Protein 4N17 (pdb70)

Radius of gyration: 18.6 Å; Cα contacts (8 Å, |Δi|>4): 614; chains: 1; bounding box: 53×41×38 Å

Foldseek 3Di:
DEAEEEELFDCPALVNVLQQQLQVLLCVLVVNPGGYDYDYNCPVHFLLVVVVCLQVVVGFKYWFWLQSCVVPQLLSVQQFAWPLAVAVVLVVVLCPDPLVVVSQVSCVVRQKRFLGWAWFGFKFKFFQDEAQALVSQAPFEEEDAPHPLRCLLSVLRHHHYDYDGLSCVQVCQQVVVGGMYMGALLSCQRNVVCLRGQETEPLSTGGTIITMITGNVVVVVDDPSSVVSSSVSSVVSHVVSVVSVVVSSVVSVVVSVVVRHDYHDPVSHPNVNSVVSRNVVLVVSCPDPSSVVSSVSSNVD

CATH classification: 3.40.190.170

B-factor: mean 20.68, std 11.22, range [6.05, 77.86]

Organism: Burkholderia ambifaria (strain ATCC BAA-244 / DSM 16087 / CCUG 44356 / LMG 19182 / AMMD) (NCBI:txid339670)

Nearest PDB structures (foldseek):
  4n17-assembly1_A  TM=1.003E+00  e=9.252E-67  Burkholderia ambifaria AMMD
  4ovr-assembly2_B  TM=9.892E-01  e=2.362E-44  Xanthobacter autotrophicus Py2
  4mhf-assembly1_A  TM=9.876E-01  e=2.660E-43  Polaromonas sp. JS666
  4mx6-assembly1_A  TM=9.285E-01  e=6.772E-32  Shewanella oneidensis MR-1
  9dsy-assembly1_A  TM=9.233E-01  e=1.184E-31  Pseudomonas aeruginosa PAO1

Structure (mmCIF, N/CA/C/O backbone):
data_4N17
#
_entry.id   4N17
#
_cell.length_a   96.152
_cell.length_b   101.369
_cell.length_c   55.720
_cell.angle_alpha   90.000
_cell.angle_beta   90.000
_cell.angle_gamma   90.000
#
_symmetry.space_group_name_H-M   'C 2 2 21'
#
loop_
_entity.id
_entity.type
_entity.pdbx_description
1 polymer 'TRAP dicarboxylate transporter, DctP subunit'
2 non-polymer 'beta-D-galactopyranuronic acid'
3 non-polymer 'CHLORIDE ION'
4 non-polymer 'CALCIUM ION'
5 water water
#
loop_
_atom_site.group_PDB
_atom_site.id
_atom_site.type_symbol
_atom_site.label_atom_id
_atom_site.label_alt_id
_atom_site.label_comp_id
_atom_site.label_asym_id
_atom_site.label_entity_id
_atom_site.label_seq_id
_atom_site.pdbx_PDB_ins_code
_atom_site.Cartn_x
_atom_site.Cartn_y
_atom_site.Cartn_z
_atom_site.occupancy
_atom_site.B_iso_or_equiv
_atom_site.auth_seq_id
_atom_site.auth_comp_id
_atom_site.auth_asym_id
_atom_site.auth_atom_id
_atom_site.pdbx_PDB_model_num
ATOM 1 N N . ARG A 1 27 ? 47.284 28.220 -2.426 1.00 38.64 27 ARG A N 1
ATOM 2 C CA . ARG A 1 27 ? 46.413 28.313 -3.579 1.00 33.25 27 ARG A CA 1
ATOM 3 C C . ARG A 1 27 ? 44.962 28.105 -3.158 1.00 25.10 27 ARG A C 1
ATOM 4 O O . ARG A 1 27 ? 44.701 27.871 -1.982 1.00 33.64 27 ARG A O 1
ATOM 24 N N . VAL A 1 28 ? 44.033 28.157 -4.117 1.00 19.92 28 VAL A N 1
ATOM 25 C CA . VAL A 1 28 ? 42.617 27.968 -3.800 1.00 23.57 28 VAL A CA 1
ATOM 26 C C . VAL A 1 28 ? 42.242 26.491 -3.713 1.00 19.43 28 VAL A C 1
ATOM 27 O O . VAL A 1 28 ? 42.128 25.808 -4.714 1.00 23.11 28 VAL A O 1
ATOM 40 N N . PHE A 1 29 ? 42.008 25.991 -2.503 1.00 12.38 29 PHE A N 1
ATOM 41 C CA . PHE A 1 29 ? 41.608 24.614 -2.352 1.00 14.32 29 PHE A CA 1
ATOM 42 C C . PHE A 1 29 ? 40.116 24.465 -2.658 1.00 15.52 29 PHE A C 1
ATOM 43 O O . PHE A 1 29 ? 39.320 25.287 -2.243 1.00 16.28 29 PHE A O 1
ATOM 60 N N . ARG A 1 30 ? 39.740 23.436 -3.408 1.00 12.18 30 ARG A N 1
ATOM 61 C CA . ARG A 1 30 ? 38.356 23.216 -3.759 1.00 9.97 30 ARG A CA 1
ATOM 62 C C . ARG A 1 30 ? 37.746 22.259 -2.770 1.00 9.14 30 ARG A C 1
ATOM 63 O O . ARG A 1 30 ? 38.292 21.195 -2.556 1.00 11.00 30 ARG A O 1
ATOM 84 N N . SER A 1 31 ? 36.597 22.618 -2.212 1.00 9.18 31 SER A N 1
ATOM 85 C CA . SER A 1 31 ? 35.945 21.812 -1.197 1.00 9.13 31 SER A CA 1
ATOM 86 C C . SER A 1 31 ? 34.488 21.573 -1.583 1.00 11.54 31 SER A C 1
ATOM 87 O O . SER A 1 31 ? 33.839 22.438 -2.166 1.00 14.16 31 SER A O 1
ATOM 95 N N . ALA A 1 32 ? 33.980 20.384 -1.292 1.00 8.64 32 ALA A N 1
ATOM 96 C CA . ALA A 1 32 ? 32.638 20.004 -1.687 1.00 7.49 32 ALA A CA 1
ATOM 97 C C . ALA A 1 32 ? 31.690 20.005 -0.498 1.00 8.70 32 ALA A C 1
ATOM 98 O O . ALA A 1 32 ? 32.103 19.704 0.614 1.00 8.42 32 ALA A O 1
ATOM 105 N N . ASP A 1 33 ? 30.418 20.295 -0.742 1.00 8.75 33 ASP A N 1
ATOM 106 C CA . ASP A 1 33 ? 29.361 20.142 0.236 1.00 6.50 33 ASP A CA 1
ATOM 107 C C . ASP A 1 33 ? 28.029 19.930 -0.475 1.00 9.31 33 ASP A C 1
ATOM 108 O O . ASP A 1 33 ? 27.726 20.602 -1.469 1.00 8.26 33 ASP A O 1
ATOM 117 N N . VAL A 1 34 ? 27.207 19.022 0.052 1.00 7.98 34 VAL A N 1
ATOM 118 C CA . VAL A 1 34 ? 25.855 18.847 -0.497 1.00 7.44 34 VAL A CA 1
ATOM 119 C C . VAL A 1 34 ? 24.902 19.990 -0.147 1.00 9.10 34 VAL A C 1
ATOM 120 O O . VAL A 1 34 ? 23.935 20.217 -0.849 1.00 10.05 34 VAL A O 1
ATOM 133 N N . HIS A 1 35 ? 25.182 20.715 0.936 1.00 9.03 35 HIS A N 1
ATOM 134 C CA . HIS A 1 35 ? 24.294 21.795 1.359 1.00 8.48 35 HIS A CA 1
ATOM 135 C C . HIS A 1 35 ? 24.501 23.080 0.565 1.00 7.06 35 HIS A C 1
ATOM 136 O O . HIS A 1 35 ? 25.481 23.261 -0.178 1.00 9.29 35 HIS A O 1
ATOM 151 N N . GLY A 1 36 ? 23.570 23.993 0.757 1.00 9.15 36 GLY A N 1
ATOM 152 C CA . GLY A 1 36 ? 23.649 25.277 0.096 1.00 7.76 36 GLY A CA 1
ATOM 153 C C . GLY A 1 36 ? 24.607 26.252 0.753 1.00 10.05 36 GLY A C 1
ATOM 154 O O . GLY A 1 36 ? 25.090 26.052 1.872 1.00 9.96 36 GLY A O 1
ATOM 158 N N . ASP A 1 37 ? 24.887 27.328 0.026 1.00 10.96 37 ASP A N 1
ATOM 159 C CA . ASP A 1 37 ? 25.930 28.271 0.400 1.00 9.81 37 ASP A CA 1
ATOM 160 C C . ASP A 1 37 ? 25.746 28.887 1.781 1.00 11.20 37 ASP A C 1
ATOM 161 O O . ASP A 1 37 ? 26.718 29.203 2.455 1.00 14.43 37 ASP A O 1
ATOM 170 N N A SER A 1 38 ? 24.498 29.066 2.202 0.25 12.04 38 SER A N 1
ATOM 171 N N B SER A 1 38 ? 24.484 29.054 2.175 0.75 12.00 38 SER A N 1
ATOM 172 C CA A SER A 1 38 ? 24.221 29.735 3.469 0.25 12.75 38 SER A CA 1
ATOM 173 C CA B SER A 1 38 ? 24.145 29.719 3.421 0.75 12.40 38 SER A CA 1
ATOM 174 C C A SER A 1 38 ? 24.022 28.755 4.620 0.25 11.48 38 SER A C 1
ATOM 175 C C B SER A 1 38 ? 24.093 28.764 4.616 0.75 10.36 38 SER A C 1
ATOM 176 O O A SER A 1 38 ? 23.681 29.162 5.734 0.25 13.11 38 SER A O 1
ATOM 177 O O B SER A 1 38 ? 23.926 29.204 5.762 0.75 13.81 38 SER A O 1
ATOM 192 N N . PHE A 1 39 ? 24.211 27.471 4.348 1.00 9.09 39 PHE A N 1
ATOM 193 C CA . PHE A 1 39 ? 24.076 26.443 5.382 1.00 7.55 39 PHE A CA 1
ATOM 194 C C . PHE A 1 39 ? 25.279 26.502 6.324 1.00 11.24 39 PHE A C 1
ATOM 195 O O . PHE A 1 39 ? 26.397 26.845 5.920 1.00 9.75 39 PHE A O 1
ATOM 213 N N . PRO A 1 40 ? 25.093 26.101 7.591 1.00 10.01 40 PRO A N 1
ATOM 214 C CA . PRO A 1 40 ? 26.228 26.305 8.485 1.00 9.98 40 PRO A CA 1
ATOM 215 C C . PRO A 1 40 ? 27.522 25.568 8.101 1.00 9.24 40 PRO A C 1
ATOM 216 O O . PRO A 1 40 ? 28.597 26.103 8.357 1.00 8.82 40 PRO A O 1
ATOM 227 N N . THR A 1 41 ? 27.451 24.379 7.491 1.00 7.05 41 THR A N 1
ATOM 228 C CA . THR A 1 41 ? 28.685 23.693 7.117 1.00 6.64 41 THR A CA 1
ATOM 229 C C . THR A 1 41 ? 29.469 24.459 6.037 1.00 7.30 41 THR A C 1
ATOM 230 O O . THR A 1 41 ? 30.686 24.662 6.145 1.00 7.88 41 THR A O 1
ATOM 241 N N . ASN A 1 42 ? 28.755 24.933 5.020 1.00 8.77 42 ASN A N 1
ATOM 242 C CA . ASN A 1 42 ? 29.396 25.712 3.959 1.00 8.19 42 ASN A CA 1
ATOM 243 C C . ASN A 1 42 ? 30.018 26.985 4.547 1.00 11.30 42 ASN A C 1
ATOM 244 O O . ASN A 1 42 ? 31.160 27.346 4.236 1.00 11.23 42 ASN A O 1
ATOM 255 N N . MET A 1 43 ? 29.254 27.654 5.403 1.00 12.14 43 MET A N 1
ATOM 256 C CA . MET A 1 43 ? 29.684 28.899 6.012 1.00 11.11 43 MET A CA 1
ATOM 257 C C . MET A 1 43 ? 30.937 28.694 6.852 1.00 11.16 43 MET A C 1
ATOM 258 O O . MET A 1 43 ? 31.830 29.539 6.847 1.00 12.98 43 MET A O 1
ATOM 272 N N . ALA A 1 44 ? 31.002 27.583 7.585 1.00 11.06 44 ALA A N 1
ATOM 273 C CA . ALA A 1 44 ? 32.145 27.318 8.449 1.00 13.53 44 ALA A CA 1
ATOM 274 C C . ALA A 1 44 ? 33.411 27.044 7.636 1.00 10.55 44 ALA A C 1
ATOM 275 O O . ALA A 1 44 ? 34.499 27.474 8.008 1.00 11.13 44 ALA A O 1
ATOM 282 N N . VAL A 1 45 ? 33.280 26.351 6.509 1.00 10.23 45 VAL A N 1
ATOM 283 C CA . VAL A 1 45 ? 34.484 26.051 5.728 1.00 9.66 45 VAL A CA 1
ATOM 284 C C . VAL A 1 45 ? 34.917 27.306 4.965 1.00 10.64 45 VAL A C 1
ATOM 285 O O . VAL A 1 45 ? 36.092 27.540 4.760 1.00 11.16 45 VAL A O 1
ATOM 298 N N . LYS A 1 46 ? 33.959 28.141 4.552 1.00 10.79 46 LYS A N 1
ATOM 299 C CA . LYS A 1 46 ? 34.328 29.434 3.979 1.00 13.32 46 LYS A CA 1
ATOM 300 C C . LYS A 1 46 ? 35.065 30.291 5.008 1.00 12.30 46 LYS A C 1
ATOM 301 O O . LYS A 1 46 ? 36.063 30.914 4.668 1.00 15.07 46 LYS A O 1
ATOM 320 N N . PHE A 1 47 ? 34.605 30.276 6.262 1.00 14.29 47 PHE A N 1
ATOM 321 C CA . PHE A 1 47 ? 35.279 30.977 7.360 1.00 14.44 47 PHE A CA 1
ATOM 322 C C . PHE A 1 47 ? 36.673 30.415 7.549 1.00 12.47 47 PHE A C 1
ATOM 323 O O . PHE A 1 47 ? 37.648 31.164 7.648 1.00 13.98 47 PHE A O 1
ATOM 340 N N . MET A 1 48 ? 36.781 29.093 7.550 1.00 12.77 48 MET A N 1
ATOM 341 C CA . MET A 1 48 ? 38.101 28.464 7.632 1.00 10.85 48 MET A CA 1
ATOM 342 C C . MET A 1 48 ? 39.012 28.995 6.531 1.00 11.97 48 MET A C 1
ATOM 343 O O . MET A 1 48 ? 40.174 29.304 6.769 1.00 14.59 48 MET A O 1
ATOM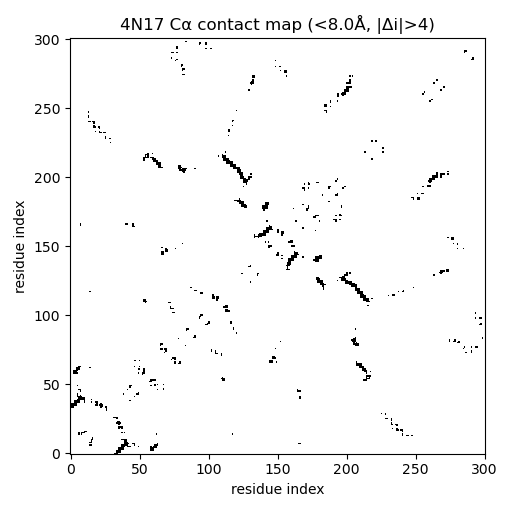 357 N N . GLY A 1 49 ? 38.484 29.098 5.317 1.00 11.20 49 GLY A N 1
ATOM 358 C CA . GLY A 1 49 ? 39.264 29.575 4.187 1.00 13.31 49 GLY A CA 1
ATOM 359 C C . GLY A 1 49 ? 39.779 30.986 4.375 1.00 17.66 49 GLY A C 1
ATOM 360 O O . GLY A 1 49 ? 40.933 31.274 4.039 1.00 18.18 49 GLY A O 1
ATOM 364 N N . ASP A 1 50 ? 38.916 31.858 4.902 1.00 18.03 50 ASP A N 1
ATOM 365 C CA . ASP A 1 50 ? 39.299 33.245 5.186 1.00 20.48 50 ASP A CA 1
ATOM 366 C C . ASP A 1 50 ? 40.426 33.279 6.203 1.00 25.06 50 ASP A C 1
ATOM 367 O O . ASP A 1 50 ? 41.422 33.970 6.000 1.00 29.02 50 ASP A O 1
ATOM 376 N N . GLU A 1 51 ? 40.275 32.512 7.278 1.00 17.86 51 GLU A N 1
ATOM 377 C CA . GLU A 1 51 ? 41.287 32.426 8.319 1.00 21.71 51 GLU A CA 1
ATOM 378 C C . GLU A 1 51 ? 42.600 31.883 7.777 1.00 21.80 51 GLU A C 1
ATOM 379 O O . GLU A 1 51 ? 43.691 32.368 8.120 1.00 22.75 51 GLU A O 1
ATOM 391 N N . LEU A 1 52 ? 42.492 30.872 6.931 1.00 16.64 52 LEU A N 1
ATOM 392 C CA . LEU A 1 52 ? 43.663 30.223 6.348 1.00 17.34 52 LEU A CA 1
ATOM 393 C C . LEU A 1 52 ? 44.485 31.138 5.448 1.00 26.06 52 LEU A C 1
ATOM 394 O O . LEU A 1 52 ? 45.718 31.052 5.426 1.00 26.40 52 LEU A O 1
ATOM 410 N N . SER A 1 53 ? 43.829 32.007 4.696 1.00 21.37 53 SER A N 1
ATOM 411 C CA . SER A 1 53 ? 44.576 32.854 3.775 1.00 25.95 53 SER A CA 1
ATOM 412 C C . SER A 1 53 ? 45.554 33.755 4.527 1.00 35.38 53 SER A C 1
ATOM 413 O O . SER A 1 53 ? 46.677 33.968 4.073 1.00 42.46 53 SER A O 1
ATOM 421 N N . LYS A 1 54 ? 45.132 34.248 5.688 1.00 35.10 54 LYS A N 1
ATOM 422 C CA . LYS A 1 54 ? 45.988 35.055 6.573 1.00 36.13 54 LYS A CA 1
ATOM 423 C C . LYS A 1 54 ? 47.170 34.292 7.152 1.00 41.13 54 LYS A C 1
ATOM 424 O O . LYS A 1 54 ? 48.295 34.788 7.154 1.00 37.52 54 LYS A O 1
ATOM 443 N N . LEU A 1 55 ? 46.902 33.089 7.654 1.00 40.82 55 LEU A N 1
ATOM 444 C CA . LEU A 1 55 ? 47.935 32.275 8.292 1.00 39.39 55 LEU A CA 1
ATOM 445 C C . LEU A 1 55 ? 49.030 31.866 7.317 1.00 42.64 55 LEU A C 1
ATOM 446 O O . LEU A 1 55 ? 50.113 31.464 7.739 1.00 39.41 55 LEU A O 1
ATOM 462 N N . THR A 1 56 ? 48.751 31.967 6.019 1.00 37.80 56 THR A N 1
ATOM 463 C CA . THR A 1 56 ? 49.686 31.497 5.003 1.00 35.22 56 THR A CA 1
ATOM 464 C C . THR A 1 56 ? 50.205 32.624 4.115 1.00 33.22 56 THR A C 1
ATOM 465 O O . THR A 1 56 ? 50.854 32.364 3.095 1.00 31.36 56 THR A O 1
ATOM 476 N N . GLY A 1 57 ? 49.912 33.866 4.503 1.00 36.41 57 GLY A N 1
ATOM 477 C CA . GLY A 1 57 ? 50.394 35.026 3.781 1.00 38.16 57 GLY A CA 1
ATOM 478 C C . GLY A 1 57 ? 49.813 35.094 2.386 1.00 35.62 57 GLY A C 1
ATOM 479 O O . GLY A 1 57 ? 50.490 35.500 1.433 1.00 40.57 57 GLY A O 1
ATOM 483 N N . GLY A 1 58 ? 48.552 34.687 2.274 1.00 32.85 58 GLY A N 1
ATOM 484 C CA . GLY A 1 58 ? 47.836 34.707 1.016 1.00 33.09 58 GLY A CA 1
ATOM 485 C C . GLY A 1 58 ? 48.139 33.544 0.098 1.00 31.82 58 GLY A C 1
ATOM 486 O O . GLY A 1 58 ? 47.621 33.498 -1.016 1.00 33.82 58 GLY A O 1
ATOM 490 N N . LYS A 1 59 ? 48.974 32.605 0.534 1.00 30.17 59 LYS A N 1
ATOM 491 C CA . LYS A 1 59 ? 49.239 31.435 -0.290 1.00 29.77 59 LYS A CA 1
ATOM 492 C C . LYS A 1 59 ? 47.909 30.695 -0.540 1.00 34.81 59 LYS A C 1
ATOM 493 O O . LYS A 1 59 ? 47.633 30.281 -1.664 1.00 38.34 59 LYS A O 1
ATOM 512 N N . ASP A 1 60 ? 47.069 30.586 0.494 1.00 26.93 60 ASP A N 1
ATOM 513 C CA . ASP A 1 60 ? 45.964 29.627 0.488 1.00 24.38 60 ASP A CA 1
ATOM 514 C C . ASP A 1 60 ? 44.569 30.221 0.770 1.00 26.45 60 ASP A C 1
ATOM 515 O O . ASP A 1 60 ? 44.411 31.188 1.514 1.00 28.96 60 ASP A O 1
ATOM 524 N N . SER A 1 61 ? 43.552 29.617 0.162 1.00 19.91 61 SER A N 1
ATOM 525 C CA . SER A 1 61 ? 42.171 29.957 0.459 1.00 21.29 61 SER A CA 1
ATOM 526 C C . SER A 1 61 ? 41.320 28.749 0.114 1.00 15.95 61 SER A C 1
ATOM 527 O O . SER A 1 61 ? 41.843 27.737 -0.354 1.00 20.50 61 SER A O 1
ATOM 535 N N . ILE A 1 62 ? 40.022 28.829 0.365 1.00 18.09 62 ILE A N 1
ATOM 536 C CA . ILE A 1 62 ? 39.157 27.695 0.087 1.00 14.32 62 ILE A CA 1
ATOM 537 C C . ILE A 1 62 ? 37.918 28.187 -0.627 1.00 17.92 62 ILE A C 1
ATOM 538 O O . ILE A 1 62 ? 37.376 29.225 -0.267 1.00 18.98 62 ILE A O 1
ATOM 554 N N . LYS A 1 63 ? 37.484 27.448 -1.639 1.00 13.71 63 LYS A N 1
ATOM 555 C CA . LYS A 1 63 ? 36.191 27.710 -2.261 1.00 13.40 63 LYS A CA 1
ATOM 556 C C . LYS A 1 63 ? 35.302 26.504 -2.063 1.00 12.66 63 LYS A C 1
ATOM 557 O O . LYS A 1 63 ? 35.673 25.399 -2.435 1.00 12.50 63 LYS A O 1
ATOM 576 N N . VAL A 1 64 ? 34.102 26.719 -1.521 1.00 12.29 64 VAL A N 1
ATOM 577 C CA . VAL A 1 64 ? 33.166 25.638 -1.274 1.00 11.64 64 VAL A CA 1
ATOM 578 C C . VAL A 1 64 ? 32.141 25.577 -2.391 1.00 11.43 64 VAL A C 1
ATOM 579 O O . VAL A 1 64 ? 31.424 26.558 -2.637 1.00 13.75 64 VAL A O 1
ATOM 592 N N . PHE A 1 65 ? 32.084 24.437 -3.077 1.00 11.14 65 PHE A N 1
ATOM 593 C CA . PHE A 1 65 ? 31.105 24.179 -4.123 1.00 10.93 65 PHE A CA 1
ATOM 594 C C . PHE A 1 65 ? 29.976 23.413 -3.471 1.00 10.74 65 PHE A C 1
ATOM 595 O O . PHE A 1 65 ? 30.145 22.248 -3.115 1.00 10.06 65 PHE A O 1
ATOM 612 N N . GLY A 1 66 ? 28.875 24.099 -3.222 1.00 10.26 66 GLY A N 1
ATOM 613 C CA . GLY A 1 66 ? 27.725 23.500 -2.561 1.00 11.62 66 GLY A CA 1
ATOM 614 C C . GLY A 1 66 ? 26.754 22.813 -3.509 1.00 10.02 66 GLY A C 1
ATOM 615 O O . GLY A 1 66 ? 27.033 22.637 -4.707 1.00 11.12 66 GLY A O 1
ATOM 619 N N . ASN A 1 67 ? 25.594 22.443 -2.970 1.00 9.79 67 ASN A N 1
ATOM 620 C CA . ASN A 1 67 ? 24.475 21.918 -3.744 1.00 9.53 67 ASN A CA 1
ATOM 621 C C . ASN A 1 67 ? 24.822 20.661 -4.531 1.00 9.29 67 ASN A C 1
ATOM 622 O O . ASN A 1 67 ? 24.256 20.394 -5.589 1.00 11.10 67 ASN A O 1
ATOM 633 N N . SER A 1 68 ? 25.760 19.874 -4.016 1.00 9.78 68 SER A N 1
ATOM 634 C CA . SER A 1 68 ? 26.183 18.639 -4.665 1.00 10.74 68 SER A CA 1
ATOM 635 C C . SER A 1 68 ? 26.732 18.888 -6.073 1.00 9.03 68 SER A C 1
ATOM 636 O O . SER A 1 68 ? 26.702 17.990 -6.930 1.00 10.12 68 SER A O 1
ATOM 644 N N . ALA A 1 69 ? 27.270 20.093 -6.306 1.00 9.39 69 ALA A N 1
ATOM 645 C CA . ALA A 1 69 ? 27.769 20.475 -7.631 1.00 10.33 69 ALA A CA 1
ATOM 646 C C . ALA A 1 69 ? 28.861 19.526 -8.131 1.00 11.71 69 ALA A C 1
ATOM 647 O O . ALA A 1 69 ? 28.924 19.217 -9.315 1.00 13.77 69 ALA A O 1
ATOM 654 N N . LEU A 1 70 ? 29.736 19.108 -7.220 1.00 10.79 70 LEU A N 1
ATOM 655 C CA . LEU A 1 70 ? 30.862 18.238 -7.563 1.00 10.48 70 LEU A CA 1
ATOM 656 C C . LEU A 1 70 ? 30.494 16.757 -7.538 1.00 14.16 70 LEU A C 1
ATOM 657 O O . LEU A 1 70 ? 31.302 15.923 -7.952 1.00 18.54 70 LEU A O 1
ATOM 673 N N . GLY A 1 71 ? 29.272 16.429 -7.125 1.00 12.11 71 GLY A N 1
ATOM 674 C CA . GLY A 1 71 ? 28.839 15.046 -7.052 1.00 9.67 71 GLY A CA 1
ATOM 675 C C . GLY A 1 71 ? 28.117 14.746 -5.749 1.00 13.96 71 GLY A C 1
ATOM 676 O O . GLY A 1 71 ? 27.974 15.612 -4.878 1.00 12.41 71 GLY A O 1
ATOM 680 N N . SER A 1 72 ? 27.640 13.507 -5.619 1.00 12.11 72 SER A N 1
ATOM 681 C CA . SER A 1 72 ? 27.062 13.028 -4.371 1.00 10.65 72 SER A CA 1
ATOM 682 C C . SER A 1 72 ? 28.169 13.004 -3.300 1.00 10.53 72 SER A C 1
ATOM 683 O O . SER A 1 72 ? 29.349 13.120 -3.623 1.00 11.90 72 SER A O 1
ATOM 691 N N . GLU A 1 73 ? 27.822 12.863 -2.015 1.00 11.75 73 GLU A N 1
ATOM 692 C CA . GLU A 1 73 ? 28.855 12.759 -0.969 1.00 11.80 73 GLU A CA 1
ATOM 693 C C . GLU A 1 73 ? 29.806 11.641 -1.271 1.00 9.69 73 GLU A C 1
ATOM 694 O O . GLU A 1 73 ? 31.014 11.789 -1.161 1.00 12.06 73 GLU A O 1
ATOM 706 N N . LYS A 1 74 ? 29.261 10.475 -1.610 1.00 12.87 74 LYS A N 1
ATOM 707 C CA . LYS A 1 74 ? 30.064 9.319 -1.958 1.00 16.71 74 LYS A CA 1
ATOM 708 C C . LYS A 1 74 ? 31.088 9.653 -3.048 1.00 14.55 74 LYS A C 1
ATOM 709 O O . LYS A 1 74 ? 32.276 9.312 -2.973 1.00 14.74 74 LYS A O 1
ATOM 728 N N . ASP A 1 75 ? 30.609 10.319 -4.089 1.00 11.23 75 ASP A N 1
ATOM 729 C CA . ASP A 1 75 ? 31.468 10.637 -5.213 1.00 13.74 75 ASP A CA 1
ATOM 730 C C . ASP A 1 75 ? 32.589 11.575 -4.756 1.00 12.07 75 ASP A C 1
ATOM 731 O O . ASP A 1 75 ? 33.744 11.431 -5.172 1.00 12.39 75 ASP A O 1
ATOM 740 N N . THR A 1 76 ? 32.256 12.551 -3.921 1.00 10.39 76 THR A N 1
ATOM 741 C CA . THR A 1 76 ? 33.267 13.532 -3.523 1.00 7.88 76 THR A CA 1
ATOM 742 C C . THR A 1 76 ? 34.327 12.933 -2.600 1.00 10.69 76 THR A C 1
ATOM 743 O O . THR A 1 76 ? 35.495 13.382 -2.587 1.00 11.91 76 THR A O 1
ATOM 754 N N . VAL A 1 77 ? 33.931 11.943 -1.803 1.00 9.99 77 VAL A N 1
ATOM 755 C CA . VAL A 1 77 ? 34.893 11.230 -0.992 1.00 10.20 77 VAL A CA 1
ATOM 756 C C . VAL A 1 77 ? 35.856 10.483 -1.919 1.00 13.92 77 VAL A C 1
ATOM 757 O O . VAL A 1 77 ? 37.065 10.511 -1.721 1.00 11.62 77 VAL A O 1
ATOM 770 N N . ASP A 1 78 ? 35.331 9.830 -2.952 1.00 12.02 78 ASP A N 1
ATOM 771 C CA . ASP A 1 78 ? 36.223 9.208 -3.933 1.00 12.22 78 ASP A CA 1
ATOM 772 C C . ASP A 1 78 ? 37.181 10.223 -4.528 1.00 13.58 78 ASP A C 1
ATOM 773 O O . ASP A 1 78 ? 38.376 9.951 -4.688 1.00 14.80 78 ASP A O 1
ATOM 782 N N . GLN A 1 79 ? 36.645 11.377 -4.901 1.00 11.08 79 GLN A N 1
ATOM 783 C CA . GLN A 1 79 ? 37.476 12.412 -5.515 1.00 12.20 79 GLN A CA 1
ATOM 784 C C . GLN A 1 79 ? 38.552 12.930 -4.558 1.00 10.40 79 GLN A C 1
ATOM 785 O O . GLN A 1 79 ? 39.676 13.196 -4.963 1.00 11.94 79 GLN A O 1
ATOM 799 N N . VAL A 1 80 ? 38.207 13.106 -3.292 1.00 10.44 80 VAL A N 1
ATOM 800 C CA . VAL A 1 80 ? 39.211 13.560 -2.330 1.00 11.40 80 VAL A CA 1
ATOM 801 C C . VAL A 1 80 ? 40.321 12.530 -2.206 1.00 12.59 80 VAL A C 1
ATOM 802 O O . VAL A 1 80 ? 41.502 12.861 -2.199 1.00 11.57 80 VAL A O 1
ATOM 815 N N . ARG A 1 81 ? 39.937 11.270 -2.137 1.00 11.82 81 ARG A N 1
ATOM 816 C CA . ARG A 1 81 ? 40.911 10.205 -1.956 1.00 11.06 81 ARG A CA 1
ATOM 817 C C . ARG A 1 81 ? 41.898 10.088 -3.110 1.00 13.69 81 ARG A C 1
ATOM 818 O O . ARG A 1 81 ? 43.055 9.685 -2.904 1.00 17.95 81 ARG A O 1
ATOM 839 N N . ILE A 1 82 ? 41.479 10.428 -4.323 1.00 14.38 82 ILE A N 1
ATOM 840 C CA . ILE A 1 82 ? 42.424 10.383 -5.419 1.00 16.66 82 ILE A CA 1
ATOM 841 C C . ILE A 1 82 ? 43.094 11.732 -5.727 1.00 18.45 82 ILE A C 1
ATOM 842 O O . ILE A 1 82 ? 43.914 11.826 -6.625 1.00 20.87 82 ILE A O 1
ATOM 858 N N . GLY A 1 83 ? 42.754 12.771 -4.977 1.00 13.46 83 GLY A N 1
ATOM 859 C CA . GLY A 1 83 ? 43.340 14.088 -5.159 1.00 16.44 83 GLY A CA 1
ATOM 860 C C . GLY A 1 83 ? 42.717 14.925 -6.255 1.00 12.48 83 GLY A C 1
ATOM 861 O O . GLY A 1 83 ? 43.283 15.943 -6.652 1.00 15.43 83 GLY A O 1
ATOM 865 N N . ALA A 1 84 ? 41.536 14.521 -6.723 1.00 12.96 84 ALA A N 1
ATOM 866 C CA . ALA A 1 84 ? 40.817 15.243 -7.766 1.00 15.47 84 ALA A CA 1
ATOM 867 C C . ALA A 1 84 ? 40.153 16.513 -7.235 1.00 12.69 84 ALA A C 1
ATOM 868 O O . ALA A 1 84 ? 39.967 17.480 -7.983 1.00 15.64 84 ALA A O 1
ATOM 875 N N . ILE A 1 85 ? 39.747 16.505 -5.966 1.00 11.95 85 ILE A N 1
ATOM 876 C CA . ILE A 1 85 ? 39.388 17.729 -5.282 1.00 12.49 85 ILE A CA 1
ATOM 877 C C . ILE A 1 85 ? 40.164 17.731 -3.979 1.00 12.66 85 ILE A C 1
ATOM 878 O O . ILE A 1 85 ? 40.645 16.688 -3.529 1.00 16.87 85 ILE A O 1
ATOM 894 N N . ASP A 1 86 ? 40.293 18.897 -3.371 1.00 11.48 86 ASP A N 1
ATOM 895 C CA . ASP A 1 86 ? 41.192 19.022 -2.242 1.00 9.99 86 ASP A CA 1
ATOM 896 C C . ASP A 1 86 ? 40.540 18.647 -0.919 1.00 10.13 86 ASP A C 1
ATOM 897 O O . ASP A 1 86 ? 41.179 18.101 -0.052 1.00 12.17 86 ASP A O 1
ATOM 906 N N . MET A 1 87 ? 39.273 18.986 -0.761 1.00 9.03 87 MET A N 1
ATOM 907 C CA . MET A 1 87 ? 38.608 18.818 0.526 1.00 7.58 87 MET A CA 1
ATOM 908 C C . MET A 1 87 ? 37.147 18.462 0.314 1.00 8.74 87 MET A C 1
ATOM 909 O O . MET A 1 87 ? 36.594 18.719 -0.742 1.00 8.84 87 MET A O 1
ATOM 923 N N . ALA A 1 88 ? 36.540 17.832 1.313 1.00 9.11 88 ALA A N 1
ATOM 924 C CA . ALA A 1 88 ? 35.086 17.660 1.330 1.00 8.42 88 ALA A CA 1
ATOM 925 C C . ALA A 1 88 ? 34.583 17.703 2.753 1.00 6.69 88 ALA A C 1
ATOM 926 O O . ALA A 1 88 ? 35.224 17.214 3.678 1.00 8.58 88 ALA A O 1
ATOM 933 N N . ARG A 1 89 ? 33.408 18.290 2.927 1.00 7.08 89 ARG A N 1
ATOM 934 C CA . ARG A 1 89 ? 32.719 18.315 4.204 1.00 6.22 89 ARG A CA 1
ATOM 935 C C . ARG A 1 89 ? 31.543 17.355 4.023 1.00 6.17 89 ARG A C 1
ATOM 936 O O . ARG A 1 89 ? 30.625 17.630 3.218 1.00 8.41 89 ARG A O 1
ATOM 957 N N . VAL A 1 90 ? 31.611 16.208 4.691 1.00 7.72 90 VAL A N 1
ATOM 958 C CA . VAL A 1 90 ? 30.642 15.142 4.467 1.00 7.73 90 VAL A CA 1
ATOM 959 C C . VAL A 1 90 ? 30.225 14.568 5.817 1.00 11.01 90 VAL A C 1
ATOM 960 O O . VAL A 1 90 ? 30.862 14.808 6.826 1.00 12.30 90 VAL A O 1
ATOM 973 N N . ASN A 1 91 ? 29.156 13.802 5.828 1.00 7.25 91 ASN A N 1
ATOM 974 C CA . ASN A 1 91 ? 28.674 13.169 7.034 1.00 9.73 91 ASN A CA 1
ATOM 975 C C . ASN A 1 91 ? 29.456 11.901 7.337 1.00 7.44 91 ASN A C 1
ATOM 976 O O . ASN A 1 91 ? 29.921 11.219 6.425 1.00 9.07 91 ASN A O 1
ATOM 987 N N . GLY A 1 92 ? 29.614 11.587 8.616 1.00 6.95 92 GLY A N 1
ATOM 988 C CA . GLY A 1 92 ? 30.314 10.378 9.009 1.00 8.97 92 GLY A CA 1
ATOM 989 C C . GLY A 1 92 ? 29.817 9.116 8.335 1.00 9.04 92 GLY A C 1
ATOM 990 O O . GLY A 1 92 ? 30.603 8.225 8.052 1.00 10.53 92 GLY A O 1
ATOM 994 N N . ALA A 1 93 ? 28.522 9.020 8.073 1.00 8.69 93 ALA A N 1
ATOM 995 C CA . ALA A 1 93 ? 27.949 7.825 7.433 1.00 9.95 93 ALA A CA 1
ATOM 996 C C . ALA A 1 93 ? 28.625 7.475 6.100 1.00 9.99 93 ALA A C 1
ATOM 997 O O . ALA A 1 93 ? 28.693 6.301 5.692 1.00 11.32 93 ALA A O 1
ATOM 1004 N N . SER A 1 94 ? 29.081 8.500 5.399 1.00 9.00 94 SER A N 1
ATOM 1005 C CA . SER A 1 94 ? 29.689 8.328 4.089 1.00 9.36 94 SER A CA 1
ATOM 1006 C C . SER A 1 94 ? 31.083 7.703 4.117 1.00 11.97 94 SER A C 1
ATOM 1007 O O . SER A 1 94 ? 31.656 7.387 3.050 1.00 13.25 94 SER A O 1
ATOM 1015 N N . PHE A 1 95 ? 31.631 7.473 5.308 1.00 8.91 95 PHE A N 1
ATOM 1016 C CA . PHE A 1 95 ? 32.905 6.780 5.448 1.00 10.12 95 PHE A CA 1
ATOM 1017 C C . PHE A 1 95 ? 32.738 5.382 6.037 1.00 14.30 95 PHE A C 1
ATOM 1018 O O . PHE A 1 95 ? 33.719 4.686 6.266 1.00 13.17 95 PHE A O 1
ATOM 1035 N N . ASN A 1 96 ? 31.506 4.987 6.313 1.00 13.30 96 ASN A N 1
ATOM 1036 C CA . ASN A 1 96 ? 31.299 3.777 7.107 1.00 17.90 96 ASN A CA 1
ATOM 1037 C C . ASN A 1 96 ? 31.821 2.512 6.470 1.00 18.34 96 ASN A C 1
ATOM 1038 O O . ASN A 1 96 ? 32.041 1.538 7.175 1.00 15.98 96 ASN A O 1
ATOM 1049 N N . GLU A 1 97 ? 32.000 2.508 5.157 1.00 15.37 97 GLU A N 1
ATOM 1050 C CA . GLU A 1 97 ? 32.495 1.331 4.459 1.00 14.79 97 GLU A CA 1
ATOM 1051 C C . GLU A 1 97 ? 33.945 1.504 4.024 1.00 15.11 97 GLU A C 1
ATOM 1052 O O . GLU A 1 97 ? 34.513 0.639 3.359 1.00 19.89 97 GLU A O 1
ATOM 1064 N N . ILE A 1 98 ? 34.547 2.602 4.464 1.00 13.24 98 ILE A N 1
ATOM 1065 C CA . ILE A 1 98 ? 35.921 2.919 4.114 1.00 12.19 98 ILE A CA 1
ATOM 1066 C C . ILE A 1 98 ? 36.786 2.971 5.379 1.00 14.13 98 ILE A C 1
ATOM 1067 O O . ILE A 1 98 ? 37.833 2.347 5.436 1.00 14.10 98 ILE A O 1
ATOM 1083 N N . VAL A 1 99 ? 36.347 3.738 6.372 1.00 14.92 99 VAL A N 1
ATOM 1084 C CA . VAL A 1 99 ? 37.081 3.907 7.630 1.00 12.25 99 VAL A CA 1
ATOM 1085 C C . VAL A 1 99 ? 36.262 3.245 8.716 1.00 13.05 99 VAL A C 1
ATOM 1086 O O . VAL A 1 99 ? 35.225 3.758 9.138 1.00 12.48 99 VAL A O 1
ATOM 1099 N N . PRO A 1 100 ? 36.723 2.084 9.187 1.00 17.74 100 PRO A N 1
ATOM 1100 C CA . PRO A 1 100 ? 35.892 1.390 10.171 1.00 14.91 100 PRO A CA 1
ATOM 1101 C C . PRO A 1 100 ? 35.573 2.230 11.406 1.00 12.81 100 PRO A C 1
ATOM 1102 O O . PRO A 1 100 ? 34.433 2.175 11.890 1.00 15.35 100 PRO A O 1
ATOM 1113 N N . GLU A 1 101 ? 36.539 2.993 11.910 1.00 14.70 101 GLU A N 1
ATOM 1114 C CA . GLU A 1 101 ? 36.288 3.768 13.098 1.00 13.38 101 GLU A CA 1
ATOM 1115 C C . GLU A 1 101 ? 35.146 4.776 12.887 1.00 13.18 101 GLU A C 1
ATOM 1116 O O . GLU A 1 101 ? 34.548 5.219 13.854 1.00 13.64 101 GLU A O 1
ATOM 1128 N N . SER A 1 102 ? 34.854 5.155 11.638 1.00 14.79 102 SER A N 1
ATOM 1129 C CA . SER A 1 102 ? 33.750 6.095 11.383 1.00 14.74 102 SER A CA 1
ATOM 1130 C C . SER A 1 102 ? 32.388 5.514 11.718 1.00 11.04 102 SER A C 1
ATOM 1131 O O . SER A 1 102 ? 31.408 6.254 11.901 1.00 14.00 102 SER A O 1
ATOM 1139 N N . LEU A 1 103 ? 32.304 4.187 11.824 1.00 13.91 103 LEU A N 1
ATOM 1140 C CA . LEU A 1 103 ? 31.053 3.566 12.230 1.00 12.24 103 LEU A CA 1
ATOM 1141 C C . LEU A 1 103 ? 30.617 3.986 13.635 1.00 11.10 103 LEU A C 1
ATOM 1142 O O . LEU A 1 103 ? 29.434 4.211 13.901 1.00 12.55 103 LEU A O 1
ATOM 1158 N N . ILE A 1 104 ? 31.597 4.096 14.526 1.00 15.42 104 ILE A N 1
ATOM 1159 C CA . ILE A 1 104 ? 31.307 4.270 15.935 1.00 16.54 104 ILE A CA 1
ATOM 1160 C C . ILE A 1 104 ? 30.396 5.461 16.257 1.00 11.34 104 ILE A C 1
ATOM 1161 O O . ILE A 1 104 ? 29.379 5.276 16.922 1.00 14.76 104 ILE A O 1
ATOM 1177 N N . PRO A 1 105 ? 30.744 6.676 15.785 1.00 12.58 105 PRO A N 1
ATOM 1178 C CA . PRO A 1 105 ? 29.877 7.787 16.189 1.00 12.08 105 PRO A CA 1
ATOM 1179 C C . PRO A 1 105 ? 28.536 7.811 15.457 1.00 14.47 105 PRO A C 1
ATOM 1180 O O . PRO A 1 105 ? 27.702 8.686 15.732 1.00 13.44 105 PRO A O 1
ATOM 1191 N N . SER A 1 106 ? 28.324 6.869 14.540 1.00 13.17 106 SER A N 1
ATOM 1192 C CA . SER A 1 106 ? 26.997 6.619 13.985 1.00 14.56 106 SER A CA 1
ATOM 1193 C C . SER A 1 106 ? 26.203 5.554 14.754 1.00 17.06 106 SER A C 1
ATOM 1194 O O . SER A 1 106 ? 25.021 5.355 14.480 1.00 15.75 106 SER A O 1
ATOM 1202 N N . PHE A 1 107 ? 26.833 4.902 15.732 1.00 15.40 107 PHE A N 1
ATOM 1203 C CA . PHE A 1 107 ? 26.141 3.889 16.534 1.00 16.08 107 PHE A CA 1
ATOM 1204 C C . PHE A 1 107 ? 24.892 4.487 17.156 1.00 15.46 107 PHE A C 1
ATOM 1205 O O . PHE A 1 107 ? 24.921 5.612 17.644 1.00 15.61 107 PHE A O 1
ATOM 1222 N N . PRO A 1 108 ? 23.778 3.760 17.133 1.00 14.30 108 PRO A N 1
ATOM 1223 C CA . PRO A 1 108 ? 22.516 4.291 17.658 1.00 15.92 108 PRO A CA 1
ATOM 1224 C C . PRO A 1 108 ? 22.478 4.474 19.180 1.00 16.70 108 PRO A C 1
ATOM 1225 O O . PRO A 1 108 ? 22.774 3.558 19.933 1.00 18.25 108 PRO A O 1
ATOM 1236 N N . PHE A 1 109 ? 22.114 5.676 19.614 1.00 14.11 109 PHE A N 1
ATOM 1237 C CA . PHE A 1 109 ? 21.985 6.009 21.028 1.00 19.38 109 PHE A CA 1
ATOM 1238 C C . PHE A 1 109 ? 23.309 5.888 21.791 1.00 18.06 109 PHE A C 1
ATOM 1239 O O . PHE A 1 109 ? 23.316 5.601 22.999 1.00 23.66 109 PHE A O 1
ATOM 1256 N N . LEU A 1 110 ? 24.415 6.115 21.094 1.00 16.48 110 LEU A N 1
ATOM 1257 C CA . LEU A 1 110 ? 25.734 6.138 21.716 1.00 13.12 110 LEU A CA 1
ATOM 1258 C C . LEU A 1 110 ? 25.919 7.378 22.604 1.00 14.78 110 LEU A C 1
ATOM 1259 O O . LEU A 1 110 ? 26.404 7.289 23.738 1.00 17.98 110 LEU A O 1
ATOM 1275 N N . PHE A 1 111 ? 25.536 8.537 22.079 1.00 14.79 111 PHE A N 1
ATOM 1276 C CA . PHE A 1 111 ? 25.695 9.782 22.827 1.00 12.75 111 PHE A CA 1
ATOM 1277 C C . PHE A 1 111 ? 24.445 10.108 23.644 1.00 16.39 111 PHE A C 1
ATOM 1278 O O . PHE A 1 111 ? 23.327 9.984 23.154 1.00 21.36 111 PHE A O 1
ATOM 1295 N N . ARG A 1 112 ? 24.636 10.604 24.862 1.00 14.40 112 ARG A N 1
ATOM 1296 C CA . ARG A 1 112 ? 23.558 10.850 25.793 1.00 14.28 112 ARG A CA 1
ATOM 1297 C C . ARG A 1 112 ? 22.807 12.097 25.361 1.00 18.14 112 ARG A C 1
ATOM 1298 O O . ARG A 1 112 ? 21.587 12.196 25.524 1.00 20.96 112 ARG A O 1
ATOM 1319 N N . ASP A 1 113 ? 23.561 13.056 24.832 1.00 13.77 113 ASP A N 1
ATOM 1320 C CA . ASP A 1 113 ? 23.060 14.371 24.471 1.00 13.18 113 ASP A CA 1
ATOM 1321 C C . ASP A 1 113 ? 24.180 15.099 23.755 1.00 12.61 113 ASP A C 1
ATOM 1322 O O . ASP A 1 113 ? 25.280 14.535 23.557 1.00 13.63 113 ASP A O 1
ATOM 1331 N N . VAL A 1 114 ? 23.905 16.329 23.349 1.00 13.44 114 VAL A N 1
ATOM 1332 C CA . VAL A 1 114 ? 24.861 17.116 22.579 1.00 13.75 114 VAL A CA 1
ATOM 1333 C C . VAL A 1 114 ? 26.107 17.442 23.398 1.00 12.33 114 VAL A C 1
ATOM 1334 O O . VAL A 1 114 ? 27.220 17.441 22.878 1.00 13.17 114 VAL A O 1
ATOM 1347 N N . ASP A 1 115 ? 25.949 17.744 24.684 1.00 12.55 115 ASP A N 1
ATOM 1348 C CA . ASP A 1 115 ? 27.128 18.045 25.497 1.00 11.02 115 ASP A CA 1
ATOM 1349 C C . ASP A 1 115 ? 28.070 16.839 25.552 1.00 14.05 115 ASP A C 1
ATOM 1350 O O . ASP A 1 115 ? 29.309 16.989 25.505 1.00 11.70 115 ASP A O 1
ATOM 1359 N N . HIS A 1 116 ? 27.497 15.639 25.625 1.00 11.78 116 HIS A N 1
ATOM 1360 C CA . HIS A 1 116 ? 28.308 14.423 25.601 1.00 10.85 116 HIS A CA 1
ATOM 1361 C C . HIS A 1 116 ? 29.019 14.270 24.251 1.00 12.65 116 HIS A C 1
ATOM 1362 O O . HIS A 1 116 ? 30.215 14.010 24.198 1.00 12.25 116 HIS A O 1
ATOM 1377 N N . PHE A 1 117 ? 28.281 14.417 23.155 1.00 10.22 117 PHE A N 1
ATOM 1378 C CA . PHE A 1 117 ? 28.909 14.417 21.851 1.00 9.27 117 PHE A CA 1
ATOM 1379 C C . PHE A 1 117 ? 30.118 15.371 21.795 1.00 11.61 117 PHE A C 1
ATOM 1380 O O . PHE A 1 117 ? 31.188 14.992 21.308 1.00 9.53 117 PHE A O 1
ATOM 1397 N N . ARG A 1 118 ? 29.951 16.610 22.242 1.00 10.25 118 ARG A N 1
ATOM 1398 C CA . ARG A 1 118 ? 31.014 17.574 22.124 1.00 11.91 118 ARG A CA 1
ATOM 1399 C C . ARG A 1 118 ? 32.224 17.178 22.958 1.00 10.94 118 ARG A C 1
ATOM 1400 O O . ARG A 1 118 ? 33.361 17.230 22.501 1.00 11.65 118 ARG A O 1
ATOM 1421 N N . LYS A 1 119 ? 31.987 16.773 24.199 1.00 12.05 119 LYS A N 1
ATOM 1422 C CA . LYS A 1 119 ? 33.103 16.447 25.080 1.00 11.62 119 LYS A CA 1
ATOM 1423 C C . LYS A 1 119 ? 33.873 15.239 24.549 1.00 14.95 119 LYS A C 1
ATOM 1424 O O . LYS A 1 119 ? 35.090 15.236 24.556 1.00 16.27 119 LYS A O 1
ATOM 1443 N N . ALA A 1 120 ? 33.162 14.209 24.110 1.00 11.39 120 ALA A N 1
ATOM 1444 C CA . ALA A 1 120 ? 33.810 13.014 23.606 1.00 13.54 120 ALA A CA 1
ATOM 1445 C C . ALA A 1 120 ? 34.470 13.242 22.253 1.00 13.15 120 ALA A C 1
ATOM 1446 O O . ALA A 1 120 ? 35.583 12.784 22.015 1.00 12.65 120 ALA A O 1
ATOM 1453 N N . MET A 1 121 ? 33.769 13.907 21.337 1.00 9.58 121 MET A N 1
ATOM 1454 C CA . MET A 1 121 ? 34.271 13.971 19.966 1.00 8.95 121 MET A CA 1
ATOM 1455 C C . MET A 1 121 ? 35.407 14.967 19.798 1.00 13.12 121 MET A C 1
ATOM 1456 O O . MET A 1 121 ? 36.232 14.773 18.922 1.00 13.03 121 MET A O 1
ATOM 1470 N N . TYR A 1 122 ? 35.472 15.980 20.663 1.00 10.71 122 TYR A N 1
ATOM 1471 C CA . TYR A 1 122 ? 36.615 16.913 20.693 1.00 9.91 122 TYR A CA 1
ATOM 1472 C C . TYR A 1 122 ? 37.634 16.538 21.741 1.00 14.90 122 TYR A C 1
ATOM 1473 O O . TYR A 1 122 ? 38.445 17.350 22.141 1.00 24.96 122 TYR A O 1
ATOM 1491 N N . GLY A 1 123 ? 37.577 15.302 22.197 1.00 17.64 123 GLY A N 1
ATOM 1492 C CA . GLY A 1 123 ? 38.601 14.794 23.082 1.00 12.85 123 GLY A CA 1
ATOM 1493 C C . GLY A 1 123 ? 39.398 13.683 22.428 1.00 11.26 123 GLY A C 1
ATOM 1494 O O . GLY A 1 123 ? 39.326 13.458 21.208 1.00 14.59 123 GLY A O 1
ATOM 1498 N N . PRO A 1 124 ? 40.143 12.948 23.254 1.00 12.80 124 PRO A N 1
ATOM 1499 C CA . PRO A 1 124 ? 41.030 11.924 22.696 1.00 13.08 124 PRO A CA 1
ATOM 1500 C C . PRO A 1 124 ? 40.308 10.819 21.945 1.00 14.36 124 PRO A C 1
ATOM 1501 O O . PRO A 1 124 ? 40.911 10.264 21.040 1.00 13.81 124 PRO A O 1
ATOM 1512 N N . ALA A 1 125 ? 39.080 10.481 22.316 1.00 12.33 125 ALA A N 1
ATOM 1513 C CA . ALA A 1 125 ? 38.357 9.425 21.613 1.00 14.97 125 ALA A CA 1
ATOM 1514 C C . ALA A 1 125 ? 38.085 9.865 20.174 1.00 13.76 125 ALA A C 1
ATOM 1515 O O . ALA A 1 125 ? 38.292 9.122 19.211 1.00 16.19 125 ALA A O 1
ATOM 1522 N N . GLY A 1 126 ? 37.644 11.110 20.035 1.00 11.55 126 GLY A N 1
ATOM 1523 C CA . GLY A 1 126 ? 37.383 11.651 18.714 1.00 9.52 126 GLY A CA 1
ATOM 1524 C C . GLY A 1 126 ? 38.660 11.710 17.897 1.00 12.49 126 GLY A C 1
ATOM 1525 O O . GLY A 1 126 ? 38.668 11.460 16.691 1.00 12.56 126 GLY A O 1
ATOM 1529 N N . GLN A 1 127 ? 39.774 12.036 18.549 1.00 13.10 127 GLN A N 1
ATOM 1530 C CA . GLN A 1 127 ? 41.055 12.081 17.848 1.00 12.75 127 GLN A CA 1
ATOM 1531 C C . GLN A 1 127 ? 41.422 10.716 17.241 1.00 10.94 127 GLN A C 1
ATOM 1532 O O . GLN A 1 127 ? 41.900 10.629 16.121 1.00 11.01 127 GLN A O 1
ATOM 1546 N N . LYS A 1 128 ? 41.230 9.639 17.992 1.00 14.95 128 LYS A N 1
ATOM 1547 C CA . LYS A 1 128 ? 41.524 8.318 17.472 1.00 12.37 128 LYS A CA 1
ATOM 1548 C C . LYS A 1 128 ? 40.699 7.997 16.234 1.00 12.42 128 LYS A C 1
ATOM 1549 O O . LYS A 1 128 ? 41.175 7.309 15.331 1.00 13.69 128 LYS A O 1
ATOM 1568 N N . ILE A 1 129 ? 39.459 8.476 16.188 1.00 11.80 129 ILE A N 1
ATOM 1569 C CA . ILE A 1 129 ? 38.634 8.295 15.000 1.00 11.10 129 ILE A CA 1
ATOM 1570 C C . ILE A 1 129 ? 39.206 9.109 13.821 1.00 11.08 129 ILE A C 1
ATOM 1571 O O . ILE A 1 129 ? 39.316 8.592 12.701 1.00 11.37 129 ILE A O 1
ATOM 1587 N N . LEU A 1 130 ? 39.587 10.360 14.065 1.00 10.67 130 LEU A N 1
ATOM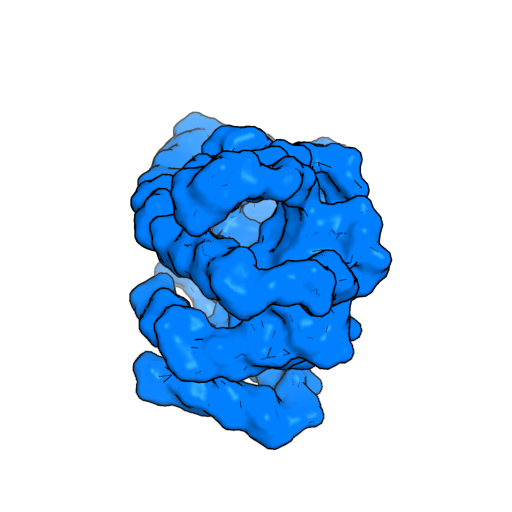 1588 C CA . LEU A 1 130 ? 40.185 11.176 13.007 1.00 9.51 130 LEU A CA 1
ATOM 1589 C C . LEU A 1 130 ? 41.459 10.522 12.487 1.00 11.42 130 LEU A C 1
ATOM 1590 O O . LEU A 1 130 ? 41.717 10.493 11.277 1.00 12.35 130 LEU A O 1
ATOM 1606 N N . ASP A 1 131 ? 42.261 9.979 13.400 1.00 11.03 131 ASP A N 1
ATOM 1607 C CA . ASP A 1 131 ? 43.546 9.415 13.023 1.00 13.29 131 ASP A CA 1
ATOM 1608 C C . ASP A 1 131 ? 43.385 8.293 11.992 1.00 14.63 131 ASP A C 1
ATOM 1609 O O . ASP A 1 131 ? 44.280 8.057 11.171 1.00 16.04 131 ASP A O 1
ATOM 1618 N N . ALA A 1 132 ? 42.292 7.545 12.098 1.00 10.48 132 ALA A N 1
ATOM 1619 C CA . ALA A 1 132 ? 42.052 6.366 11.251 1.00 11.59 132 ALA A CA 1
ATOM 1620 C C . ALA A 1 132 ? 41.861 6.711 9.775 1.00 10.36 132 ALA A C 1
ATOM 1621 O O . ALA A 1 132 ? 41.896 5.836 8.917 1.00 13.53 132 ALA A O 1
ATOM 1628 N N . PHE A 1 133 ? 41.645 7.979 9.484 1.00 10.68 133 PHE A N 1
ATOM 1629 C CA . PHE A 1 133 ? 41.368 8.356 8.092 1.00 10.16 133 PHE A CA 1
ATOM 1630 C C . PHE A 1 133 ? 42.646 8.353 7.240 1.00 11.32 133 PHE A C 1
ATOM 1631 O O . PHE A 1 133 ? 42.565 8.191 6.024 1.00 13.05 133 PHE A O 1
ATOM 1648 N N . ALA A 1 134 ? 43.822 8.529 7.858 1.00 12.25 134 ALA A N 1
ATOM 1649 C CA . ALA A 1 134 ? 45.066 8.727 7.101 1.00 12.67 134 ALA A CA 1
ATOM 1650 C C . ALA A 1 134 ? 45.438 7.494 6.281 1.00 13.24 134 ALA A C 1
ATOM 1651 O O . ALA A 1 134 ? 45.955 7.606 5.160 1.00 19.16 134 ALA A O 1
ATOM 1658 N N . ALA A 1 135 ? 45.161 6.319 6.818 1.00 13.73 135 ALA A N 1
ATOM 1659 C CA . ALA A 1 135 ? 45.438 5.091 6.082 1.00 16.27 135 ALA A CA 1
ATOM 1660 C C . ALA A 1 135 ? 44.525 4.899 4.852 1.00 16.90 135 ALA A C 1
ATOM 1661 O O . ALA A 1 135 ? 44.771 4.024 4.018 1.00 19.13 135 ALA A O 1
ATOM 1668 N N . LYS A 1 136 ? 43.483 5.719 4.731 1.00 14.73 136 LYS A N 1
ATOM 1669 C CA . LYS A 1 136 ? 42.568 5.634 3.602 1.00 14.40 136 LYS A CA 1
ATOM 1670 C C . LYS A 1 136 ? 42.623 6.900 2.722 1.00 12.67 136 LYS A C 1
ATOM 1671 O O . LYS A 1 136 ? 41.641 7.264 2.073 1.00 15.05 136 LYS A O 1
ATOM 1690 N N . GLY A 1 137 ? 43.753 7.596 2.741 1.00 14.90 137 GLY A N 1
ATOM 1691 C CA . GLY A 1 137 ? 43.990 8.682 1.805 1.00 15.33 137 GLY A CA 1
ATOM 1692 C C . GLY A 1 137 ? 43.381 10.017 2.157 1.00 12.63 137 GLY A C 1
ATOM 1693 O O . GLY A 1 137 ? 43.256 10.900 1.284 1.00 11.72 137 GLY A O 1
ATOM 1697 N N . MET A 1 138 ? 43.034 10.202 3.428 1.00 12.51 138 MET A N 1
ATOM 1698 C CA . MET A 1 138 ? 42.354 11.413 3.862 1.00 10.39 138 MET A CA 1
ATOM 1699 C C . MET A 1 138 ? 42.904 11.888 5.186 1.00 13.38 138 MET A C 1
ATOM 1700 O O . MET A 1 138 ? 43.154 11.082 6.090 1.00 13.97 138 MET A O 1
ATOM 1714 N N . ILE A 1 139 ? 43.057 13.194 5.313 1.00 10.29 139 ILE A N 1
ATOM 1715 C CA . ILE A 1 139 ? 43.349 13.802 6.613 1.00 8.89 139 ILE A CA 1
ATOM 1716 C C . ILE A 1 139 ? 42.049 14.378 7.144 1.00 9.50 139 ILE A C 1
ATOM 1717 O O . ILE A 1 139 ? 41.490 15.270 6.534 1.00 10.28 139 ILE A O 1
ATOM 1733 N N . ALA A 1 140 ? 41.531 13.781 8.209 1.00 8.40 140 ALA A N 1
ATOM 1734 C CA . ALA A 1 140 ? 40.316 14.244 8.858 1.00 8.27 140 ALA A CA 1
ATOM 1735 C C . ALA A 1 140 ? 40.673 15.380 9.820 1.00 9.79 140 ALA A C 1
ATOM 1736 O O . ALA A 1 140 ? 41.263 15.174 10.893 1.00 11.91 140 ALA A O 1
ATOM 1743 N N . LEU A 1 141 ? 40.381 16.599 9.392 1.00 8.14 141 LEU A N 1
ATOM 1744 C CA . LEU A 1 141 ? 40.832 17.787 10.109 1.00 7.77 141 LEU A CA 1
ATOM 1745 C C . LEU A 1 141 ? 40.032 18.122 11.346 1.00 7.65 141 LEU A C 1
ATOM 1746 O O . LEU A 1 141 ? 40.581 18.588 12.347 1.00 10.27 141 L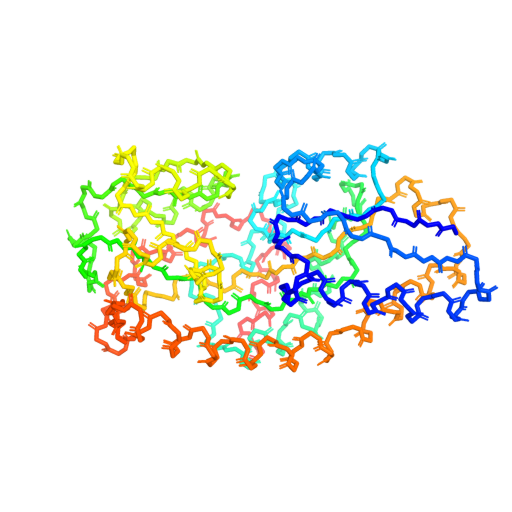EU A O 1
ATOM 1762 N N . THR A 1 142 ? 38.715 17.976 11.243 1.00 9.04 142 THR A N 1
ATOM 1763 C CA . THR A 1 142 ? 37.853 18.252 12.380 1.00 10.11 142 THR A CA 1
ATOM 1764 C C . THR A 1 142 ? 36.498 17.562 12.196 1.00 7.60 142 THR A C 1
ATOM 1765 O O . THR A 1 142 ? 36.102 17.247 11.054 1.00 8.44 142 THR A O 1
ATOM 1776 N N . PHE A 1 143 ? 35.797 17.342 13.295 1.00 8.81 143 PHE A N 1
ATOM 1777 C CA . PHE A 1 143 ? 34.361 17.114 13.272 1.00 7.04 143 PHE A CA 1
ATOM 1778 C C . PHE A 1 143 ? 33.579 18.426 13.383 1.00 8.38 143 PHE A C 1
ATOM 1779 O O . PHE A 1 143 ? 34.052 19.443 13.950 1.00 8.64 143 PHE A O 1
ATOM 1796 N N . TYR A 1 144 ? 32.376 18.392 12.838 1.00 7.22 144 TYR A N 1
ATOM 1797 C CA . TYR A 1 144 ? 31.335 19.345 13.196 1.00 6.55 144 TYR A CA 1
ATOM 1798 C C . TYR A 1 144 ? 30.133 18.546 13.677 1.00 6.61 144 TYR A C 1
ATOM 1799 O O . TYR A 1 144 ? 29.793 17.499 13.103 1.00 7.56 144 TYR A O 1
ATOM 1817 N N . GLU A 1 145 ? 29.465 19.049 14.710 1.00 6.76 145 GLU A N 1
ATOM 1818 C CA . GLU A 1 145 ? 28.237 18.418 15.163 1.00 6.87 145 GLU A CA 1
ATOM 1819 C C . GLU A 1 145 ? 27.119 18.507 14.127 1.00 7.33 145 GLU A C 1
ATOM 1820 O O . GLU A 1 145 ? 27.137 19.409 13.280 1.00 8.17 145 GLU A O 1
ATOM 1832 N N . SER A 1 146 ? 26.181 17.565 14.193 1.00 9.12 146 SER A N 1
ATOM 1833 C CA . SER A 1 146 ? 25.063 17.517 13.242 1.00 7.72 146 SER A CA 1
ATOM 1834 C C . SER A 1 146 ? 23.759 17.203 13.962 1.00 7.89 146 SER A C 1
ATOM 1835 O O . SER A 1 146 ? 22.842 16.620 13.392 1.00 8.99 146 SER A O 1
ATOM 1843 N N . GLY A 1 147 ? 23.684 17.591 15.229 1.00 8.36 147 GLY A N 1
ATOM 1844 C CA . GLY A 1 147 ? 22.486 17.349 15.993 1.00 8.88 147 GLY A CA 1
ATOM 1845 C C . GLY A 1 147 ? 22.149 15.889 15.987 1.00 10.56 147 GLY A C 1
ATOM 1846 O O . GLY A 1 147 ? 23.036 15.045 15.826 1.00 10.28 147 GLY A O 1
ATOM 1850 N N . ALA A 1 148 ? 20.872 15.592 16.184 1.00 10.25 148 ALA A N 1
ATOM 1851 C CA . ALA A 1 148 ? 20.404 14.224 16.198 1.00 10.12 148 ALA A CA 1
ATOM 1852 C C . ALA A 1 148 ? 19.518 13.975 14.980 1.00 10.63 148 ALA A C 1
ATOM 1853 O O . ALA A 1 148 ? 18.722 14.847 14.607 1.00 11.32 148 ALA A O 1
ATOM 1860 N N . ARG A 1 149 ? 19.698 12.821 14.332 1.00 8.27 149 ARG A N 1
ATOM 1861 C CA . ARG A 1 149 ? 18.858 12.451 13.216 1.00 8.24 149 ARG A CA 1
ATOM 1862 C C . ARG A 1 149 ? 17.559 11.785 13.707 1.00 9.25 149 ARG A C 1
ATOM 1863 O O . ARG A 1 149 ? 17.578 10.899 14.584 1.00 11.08 149 ARG A O 1
ATOM 1884 N N . SER A 1 150 ? 16.437 12.190 13.108 1.00 10.30 150 SER A N 1
ATOM 1885 C CA . SER A 1 150 ? 15.145 11.633 13.468 1.00 9.41 150 SER A CA 1
ATOM 1886 C C . SER A 1 150 ? 14.327 11.362 12.215 1.00 9.30 150 SER A C 1
ATOM 1887 O O . SER A 1 150 ? 14.494 12.046 11.200 1.00 10.50 150 SER A O 1
ATOM 1895 N N . ILE A 1 151 ? 13.405 10.403 12.340 1.00 10.48 151 ILE A N 1
ATOM 1896 C CA . ILE A 1 151 ? 12.500 10.005 11.272 1.00 10.86 151 ILE A CA 1
ATOM 1897 C C . ILE A 1 151 ? 11.531 11.109 10.952 1.00 13.28 151 ILE A C 1
ATOM 1898 O O . ILE A 1 151 ? 10.998 11.773 11.840 1.00 12.47 151 ILE A O 1
ATOM 1914 N N . TYR A 1 152 ? 11.288 11.302 9.673 1.00 16.09 152 TYR A N 1
ATOM 1915 C CA . TYR A 1 152 ? 10.140 12.067 9.250 1.00 15.88 152 TYR A CA 1
ATOM 1916 C C . TYR A 1 152 ? 9.414 11.336 8.147 1.00 16.00 152 TYR A C 1
ATOM 1917 O O . TYR A 1 152 ? 10.016 10.537 7.403 1.00 14.12 152 TYR A O 1
ATOM 1935 N N . ALA A 1 153 ? 8.124 11.620 8.044 1.00 15.24 153 ALA A N 1
ATOM 1936 C CA . ALA A 1 153 ? 7.234 10.853 7.192 1.00 17.32 153 ALA A CA 1
ATOM 1937 C C . ALA A 1 153 ? 5.886 11.548 7.099 1.00 18.40 153 ALA A C 1
ATOM 1938 O O . ALA A 1 153 ? 5.739 12.705 7.483 1.00 16.38 153 ALA A O 1
ATOM 1945 N N . LYS A 1 154 ? 4.907 10.840 6.556 1.00 22.30 154 LYS A N 1
ATOM 1946 C CA . LYS A 1 154 ? 3.553 11.359 6.437 1.00 30.13 154 LYS A CA 1
ATOM 1947 C C . LYS A 1 154 ? 2.679 10.860 7.575 1.00 29.53 154 LYS A C 1
ATOM 1948 O O . LYS A 1 154 ? 1.470 11.079 7.584 1.00 33.21 154 LYS A O 1
ATOM 1967 N N . ARG A 1 155 ? 3.283 10.174 8.531 1.00 22.81 155 ARG A N 1
ATOM 1968 C CA . ARG A 1 155 ? 2.576 9.828 9.751 1.00 28.85 155 ARG A CA 1
ATOM 1969 C C . ARG A 1 155 ? 3.543 9.820 10.918 1.00 29.08 155 ARG A C 1
ATOM 1970 O O . ARG A 1 155 ? 4.756 9.646 10.729 1.00 24.54 155 ARG A O 1
ATOM 1991 N N . PRO A 1 156 ? 3.022 10.039 12.129 1.00 24.64 156 PRO A N 1
ATOM 1992 C CA . PRO A 1 156 ? 3.887 10.058 13.304 1.00 24.04 156 PRO A CA 1
ATOM 1993 C C . PRO A 1 156 ? 4.420 8.676 13.600 1.00 23.15 156 PRO A C 1
ATOM 1994 O O . PRO A 1 156 ? 3.796 7.687 13.219 1.00 28.26 156 PRO A O 1
ATOM 2005 N N . VAL A 1 157 ? 5.544 8.636 14.307 1.00 24.85 157 VAL A N 1
ATOM 2006 C CA . VAL A 1 157 ? 6.230 7.411 14.632 1.00 22.15 157 VAL A CA 1
ATOM 2007 C C . VAL A 1 157 ? 6.598 7.456 16.106 1.00 22.64 157 VAL A C 1
ATOM 2008 O O . VAL A 1 157 ? 7.454 8.235 16.515 1.00 22.85 157 VAL A O 1
ATOM 2021 N N . ARG A 1 158 ? 5.921 6.628 16.902 1.00 28.60 158 ARG A N 1
ATOM 2022 C CA . ARG A 1 158 ? 6.219 6.513 18.325 1.00 24.30 158 ARG A CA 1
ATOM 2023 C C . ARG A 1 158 ? 6.923 5.218 18.632 1.00 24.26 158 ARG A C 1
ATOM 2024 O O . ARG A 1 158 ? 7.657 5.136 19.615 1.00 26.92 158 ARG A O 1
ATOM 2045 N N . THR A 1 159 ? 6.676 4.212 17.787 1.00 24.17 159 THR A N 1
ATOM 2046 C CA . THR A 1 159 ? 7.205 2.862 17.963 1.00 24.25 159 THR A CA 1
ATOM 2047 C C . THR A 1 159 ? 7.559 2.238 16.608 1.00 23.41 159 THR A C 1
ATOM 2048 O O . THR A 1 159 ? 7.113 2.697 15.573 1.00 28.92 159 THR A O 1
ATOM 2059 N N . PRO A 1 160 ? 8.313 1.141 16.620 1.00 36.97 160 PRO A N 1
ATOM 2060 C CA . PRO A 1 160 ? 8.615 0.335 15.428 1.00 30.20 160 PRO A CA 1
ATOM 2061 C C . PRO A 1 160 ? 7.413 -0.130 14.654 1.00 28.80 160 PRO A C 1
ATOM 2062 O O . PRO A 1 160 ? 7.428 -0.068 13.432 1.00 37.74 160 PRO A O 1
ATOM 2073 N N . ALA A 1 161 ? 6.372 -0.597 15.334 1.00 24.38 161 ALA A N 1
ATOM 2074 C CA . ALA A 1 161 ? 5.190 -0.998 14.607 1.00 31.71 161 ALA A CA 1
ATOM 2075 C C . ALA A 1 161 ? 4.810 0.136 13.692 1.00 24.46 161 ALA A C 1
ATOM 2076 O O . ALA A 1 161 ? 4.302 -0.082 12.595 1.00 30.60 161 ALA A O 1
ATOM 2083 N N . ASP A 1 162 ? 5.064 1.368 14.141 1.00 24.21 162 ASP A N 1
ATOM 2084 C CA . ASP A 1 162 ? 4.692 2.522 13.354 1.00 26.67 162 ASP A CA 1
ATOM 2085 C C . ASP A 1 162 ? 5.612 2.606 12.126 1.00 24.55 162 ASP A C 1
ATOM 2086 O O . ASP A 1 162 ? 5.211 3.149 11.111 1.00 31.12 162 ASP A O 1
ATOM 2095 N N . MET A 1 163 ? 6.819 2.053 12.244 1.00 26.56 163 MET A N 1
ATOM 2096 C CA . MET A 1 163 ? 7.813 2.062 11.164 1.00 28.15 163 MET A CA 1
ATOM 2097 C C . MET A 1 163 ? 7.490 1.019 10.109 1.00 32.17 163 MET A C 1
ATOM 2098 O O . MET A 1 163 ? 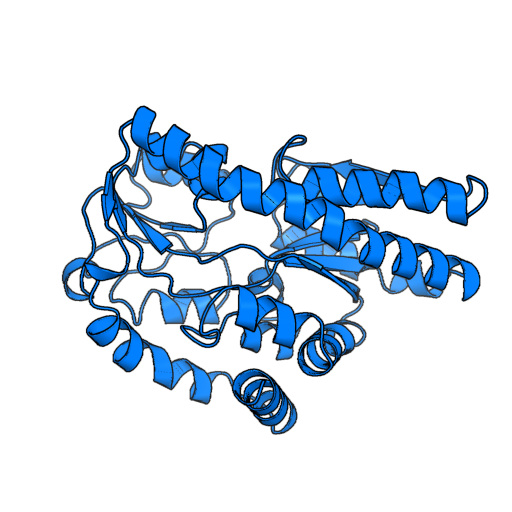7.829 1.182 8.937 1.00 26.98 163 MET A O 1
ATOM 2112 N N . LYS A 1 164 ? 6.846 -0.069 10.524 1.00 29.04 164 LYS A N 1
ATOM 2113 C CA . LYS A 1 164 ? 6.589 -1.174 9.610 1.00 26.29 164 LYS A CA 1
ATOM 2114 C C . LYS A 1 164 ? 5.876 -0.678 8.356 1.00 21.65 164 LYS A C 1
ATOM 2115 O O . LYS A 1 164 ? 4.841 -0.023 8.445 1.00 33.62 164 LYS A O 1
ATOM 2134 N N . GLY A 1 165 ? 6.441 -0.976 7.188 1.00 26.06 165 GLY A N 1
ATOM 2135 C CA . GLY A 1 165 ? 5.823 -0.611 5.923 1.00 22.01 165 GLY A CA 1
ATOM 2136 C C . GLY A 1 165 ? 6.334 0.684 5.282 1.00 25.59 165 GLY A C 1
ATOM 2137 O O . GLY A 1 165 ? 6.136 0.913 4.091 1.00 25.43 165 GLY A O 1
ATOM 2141 N N . LEU A 1 166 ? 6.967 1.538 6.070 1.00 27.38 166 LEU A N 1
ATOM 2142 C CA . LEU A 1 166 ? 7.530 2.772 5.529 1.00 23.23 166 LEU A CA 1
ATOM 2143 C C . LEU A 1 166 ? 8.712 2.493 4.589 1.00 21.66 166 LEU A C 1
ATOM 2144 O O . LEU A 1 166 ? 9.608 1.752 4.951 1.00 21.41 166 LEU A O 1
ATOM 2160 N N . LYS A 1 167 ? 8.703 3.089 3.397 1.00 18.13 167 LYS A N 1
ATOM 2161 C CA . LYS A 1 167 ? 9.869 3.082 2.524 1.00 16.13 167 LYS A CA 1
ATOM 2162 C C . LYS A 1 167 ? 10.725 4.269 2.929 1.00 16.35 167 LYS A C 1
ATOM 2163 O O . LYS A 1 167 ? 10.394 5.407 2.610 1.00 18.18 167 LYS A O 1
ATOM 2182 N N . VAL A 1 168 ? 11.806 4.006 3.649 1.00 16.32 168 VAL A N 1
ATOM 2183 C CA . VAL A 1 168 ? 12.577 5.062 4.290 1.00 14.83 168 VAL A CA 1
ATOM 2184 C C . VAL A 1 168 ? 13.920 5.267 3.574 1.00 12.65 168 VAL A C 1
ATOM 2185 O O . VAL A 1 168 ? 14.725 4.362 3.509 1.00 13.06 168 VAL A O 1
ATOM 2198 N N . ARG A 1 169 ? 14.160 6.457 3.034 1.00 12.29 169 ARG A N 1
ATOM 2199 C CA . ARG A 1 169 ? 15.442 6.720 2.412 1.00 11.28 169 ARG A CA 1
ATOM 2200 C C . ARG A 1 169 ? 16.498 6.721 3.507 1.00 10.88 169 ARG A C 1
ATOM 2201 O O . ARG A 1 169 ? 16.255 7.254 4.583 1.00 12.37 169 ARG A O 1
ATOM 2222 N N . VAL A 1 170 ? 17.634 6.107 3.239 1.00 10.55 170 VAL A N 1
ATOM 2223 C CA . VAL A 1 170 ? 18.814 6.228 4.079 1.00 12.46 170 VAL A CA 1
ATOM 2224 C C . VAL A 1 170 ? 20.013 6.642 3.232 1.00 12.89 170 VAL A C 1
ATOM 2225 O O . VAL A 1 170 ? 20.005 6.564 2.000 1.00 9.55 170 VAL A O 1
ATOM 2238 N N . GLN A 1 171 ? 21.049 7.102 3.904 1.00 8.98 171 GLN A N 1
ATOM 2239 C CA . GLN A 1 171 ? 22.358 7.286 3.282 1.00 7.46 171 GLN A CA 1
ATOM 2240 C C . GLN A 1 171 ? 22.903 5.917 2.846 1.00 9.32 171 GLN A C 1
ATOM 2241 O O . GLN A 1 171 ? 22.536 4.894 3.400 1.00 11.01 171 GLN A O 1
ATOM 2255 N N . PRO A 1 172 ? 23.780 5.896 1.841 1.00 11.61 172 PRO A N 1
ATOM 2256 C CA . PRO A 1 172 ? 24.378 4.629 1.391 1.00 11.25 172 PRO A CA 1
ATOM 2257 C C . PRO A 1 172 ? 25.475 4.133 2.336 1.00 11.65 172 PRO A C 1
ATOM 2258 O O . PRO A 1 172 ? 26.678 4.255 2.075 1.00 13.44 172 PRO A O 1
ATOM 2269 N N . SER A 1 173 ? 25.016 3.598 3.457 1.00 11.41 173 SER A N 1
ATOM 2270 C CA . SER A 1 173 ? 25.859 3.054 4.491 1.00 11.41 173 SER A CA 1
ATOM 2271 C C . SER A 1 173 ? 25.226 1.745 4.965 1.00 8.30 173 SER A C 1
ATOM 2272 O O . SER A 1 173 ? 24.025 1.713 5.289 1.00 9.44 173 SER A O 1
ATOM 2280 N N . ASP A 1 174 ? 26.002 0.663 5.038 1.00 10.77 174 ASP A N 1
ATOM 2281 C CA . ASP A 1 174 ? 25.453 -0.583 5.537 1.00 14.72 174 ASP A CA 1
ATOM 2282 C C . ASP A 1 174 ? 24.931 -0.473 6.959 1.00 12.41 174 ASP A C 1
ATOM 2283 O O . ASP A 1 174 ? 23.886 -1.034 7.290 1.00 15.48 174 ASP A O 1
ATOM 2292 N N . LEU A 1 175 ? 25.644 0.249 7.818 1.00 12.99 175 LEU A N 1
ATOM 2293 C CA . LEU A 1 175 ? 25.103 0.513 9.152 1.00 12.82 175 LEU A CA 1
ATOM 2294 C C . LEU A 1 175 ? 23.750 1.232 9.143 1.00 15.15 175 LEU A C 1
ATOM 2295 O O . LEU A 1 175 ? 22.837 0.854 9.870 1.00 15.37 175 LEU A O 1
ATOM 2311 N N . MET A 1 176 ? 23.606 2.294 8.347 1.00 10.45 176 MET A N 1
ATOM 2312 C CA . MET A 1 176 ? 22.340 3.024 8.357 1.00 10.63 176 MET A CA 1
ATOM 2313 C C . MET A 1 176 ? 21.195 2.194 7.777 1.00 11.82 176 MET A C 1
ATOM 2314 O O . MET A 1 176 ? 20.062 2.304 8.224 1.00 11.94 176 MET A O 1
ATOM 2328 N N . VAL A 1 177 ? 21.499 1.356 6.796 1.00 15.16 177 VAL A N 1
ATOM 2329 C CA . VAL A 1 177 ? 20.510 0.413 6.284 1.00 11.39 177 VAL A CA 1
ATOM 2330 C C . VAL A 1 177 ? 20.055 -0.483 7.439 1.00 14.19 177 VAL A C 1
ATOM 2331 O O . VAL A 1 177 ? 18.869 -0.633 7.685 1.00 13.48 177 VAL A O 1
ATOM 2344 N N . ASP A 1 178 ? 21.011 -1.054 8.159 1.00 13.96 178 ASP A N 1
ATOM 2345 C CA . ASP A 1 178 ? 20.691 -1.889 9.330 1.00 14.98 178 ASP A CA 1
ATOM 2346 C C . ASP A 1 178 ? 19.919 -1.111 10.414 1.00 17.88 178 ASP A C 1
ATOM 2347 O O . ASP A 1 178 ? 19.007 -1.657 11.026 1.00 17.52 178 ASP A O 1
ATOM 2356 N N . GLU A 1 179 ? 20.268 0.154 10.661 1.00 13.69 179 GLU A N 1
ATOM 2357 C CA . GLU A 1 179 ? 19.584 0.906 11.713 1.00 16.58 179 GLU A CA 1
ATOM 2358 C C . GLU A 1 179 ? 18.097 1.057 11.385 1.00 18.19 179 GLU A C 1
ATOM 2359 O O . GLU A 1 179 ? 17.237 0.836 12.220 1.00 18.22 179 GLU A O 1
ATOM 2371 N N . ILE A 1 180 ? 17.775 1.404 10.146 1.00 14.73 180 ILE A N 1
ATOM 2372 C CA . ILE A 1 180 ? 16.399 1.684 9.799 1.00 15.74 180 ILE A CA 1
ATOM 2373 C C . ILE A 1 180 ? 15.602 0.373 9.724 1.00 16.17 180 ILE A C 1
ATOM 2374 O O . ILE A 1 180 ? 14.408 0.345 10.015 1.00 18.63 180 ILE A O 1
ATOM 2390 N N A ARG A 1 181 ? 16.262 -0.713 9.326 0.65 15.33 181 ARG A N 1
ATOM 2391 N N B ARG A 1 181 ? 16.276 -0.689 9.302 0.35 16.09 181 ARG A N 1
ATOM 2392 C CA A ARG A 1 181 ? 15.623 -2.028 9.320 0.65 17.17 181 ARG A CA 1
ATOM 2393 C CA B ARG A 1 181 ? 15.710 -2.024 9.351 0.35 18.03 181 ARG A CA 1
ATOM 2394 C C A ARG A 1 181 ? 15.269 -2.452 10.738 0.65 20.13 181 ARG A C 1
ATOM 2395 C C B ARG A 1 181 ? 15.234 -2.303 10.746 0.35 19.27 181 ARG A C 1
ATOM 2396 O O A ARG A 1 181 ? 14.209 -3.028 10.980 0.65 18.12 181 ARG A O 1
ATOM 2397 O O B ARG A 1 181 ? 14.075 -2.632 10.975 0.35 20.45 181 ARG A O 1
ATOM 2438 N N . ALA A 1 182 ? 16.166 -2.186 11.678 1.00 18.92 182 ALA A N 1
ATOM 2439 C CA . ALA A 1 182 ? 15.905 -2.551 13.079 1.00 22.74 182 ALA A CA 1
ATOM 2440 C C . ALA A 1 182 ? 14.775 -1.724 13.671 1.00 25.01 182 ALA A C 1
ATOM 2441 O O . ALA A 1 182 ? 14.008 -2.216 14.502 1.00 26.53 182 ALA A O 1
ATOM 2449 N N . MET A 1 183 ? 14.670 -0.466 13.254 1.00 20.55 183 MET A N 1
ATOM 2450 C CA . MET A 1 183 ? 13.544 0.381 13.640 1.00 25.19 183 MET A CA 1
ATOM 2451 C C . MET A 1 183 ? 12.211 -0.101 13.057 1.00 26.59 183 MET A C 1
ATOM 2452 O O . MET A 1 183 ? 11.156 0.342 13.490 1.00 27.45 183 MET A O 1
ATOM 2466 N N . GLY A 1 184 ? 12.268 -0.982 12.053 1.00 22.30 184 GLY A N 1
ATOM 2467 C CA . GLY A 1 184 ? 11.080 -1.543 11.434 1.00 26.27 184 GLY A CA 1
ATOM 2468 C C . GLY A 1 184 ? 10.736 -1.023 10.047 1.00 26.31 184 GLY A C 1
ATOM 2469 O O . GLY A 1 184 ? 9.733 -1.427 9.472 1.00 28.56 184 GLY A O 1
ATOM 2473 N N . GLY A 1 185 ? 11.549 -0.119 9.502 1.00 19.95 185 GLY A N 1
ATOM 2474 C CA . GLY A 1 185 ? 11.287 0.408 8.180 1.00 25.16 185 GLY A CA 1
ATOM 2475 C C . GLY A 1 185 ? 11.990 -0.409 7.105 1.00 19.69 185 GLY A C 1
ATOM 2476 O O . GLY A 1 185 ? 12.777 -1.303 7.405 1.00 19.02 185 GLY A O 1
ATOM 2480 N N . THR A 1 186 ? 11.707 -0.070 5.853 1.00 17.10 186 THR A N 1
ATOM 2481 C CA . THR A 1 186 ? 12.325 -0.704 4.701 1.00 16.62 186 THR A CA 1
ATOM 2482 C C . THR A 1 186 ? 13.297 0.339 4.134 1.00 14.65 186 THR A C 1
ATOM 2483 O O . THR A 1 186 ? 12.869 1.313 3.525 1.00 17.00 186 THR A O 1
ATOM 2494 N N . PRO A 1 187 ? 14.607 0.159 4.357 1.00 13.96 187 PRO A N 1
ATOM 2495 C CA . PRO A 1 187 ? 15.563 1.181 3.936 1.00 13.00 187 PRO A CA 1
ATOM 2496 C C . PRO A 1 187 ? 15.906 1.142 2.444 1.00 12.21 187 PRO A C 1
ATOM 2497 O O . PRO A 1 187 ? 16.043 0.073 1.834 1.00 14.83 187 PRO A O 1
ATOM 2508 N N A THR A 1 188 ? 16.045 2.319 1.839 0.56 11.57 188 THR A N 1
ATOM 2509 N N B THR A 1 188 ? 16.064 2.332 1.883 0.44 11.59 188 THR A N 1
ATOM 2510 C CA A THR A 1 188 ? 16.473 2.420 0.450 0.56 11.93 188 THR A CA 1
ATOM 2511 C CA B THR A 1 188 ? 16.525 2.483 0.526 0.44 10.84 188 THR A CA 1
ATOM 2512 C C A THR A 1 188 ? 17.511 3.555 0.296 0.56 10.88 188 THR A C 1
ATOM 2513 C C B THR A 1 188 ? 17.588 3.562 0.450 0.44 9.86 188 THR A C 1
ATOM 2514 O O A THR A 1 188 ? 17.199 4.721 0.542 0.56 10.90 188 THR A O 1
ATOM 2515 O O B THR A 1 188 ? 17.355 4.704 0.850 0.44 9.80 188 THR A O 1
ATOM 2536 N N . PRO A 1 189 ? 18.756 3.213 -0.079 1.00 10.87 189 PRO A N 1
ATOM 2537 C CA . PRO A 1 189 ? 19.795 4.244 -0.154 1.00 9.82 189 PRO A CA 1
ATOM 2538 C C . PRO A 1 189 ? 19.564 5.175 -1.319 1.00 13.21 189 PRO A C 1
ATOM 2539 O O . PRO A 1 189 ? 19.204 4.730 -2.408 1.00 14.81 189 PRO A O 1
ATOM 2550 N N . MET A 1 190 ? 19.828 6.464 -1.107 1.00 9.15 190 MET A N 1
ATOM 2551 C CA . MET A 1 190 ? 19.709 7.480 -2.140 1.00 10.34 190 MET A CA 1
ATOM 2552 C C . MET A 1 190 ? 20.595 8.654 -1.817 1.00 12.75 190 MET A C 1
ATOM 2553 O O . MET A 1 190 ? 20.788 8.978 -0.647 1.00 10.66 190 MET A O 1
ATOM 2567 N N . PRO A 1 191 ? 21.115 9.330 -2.853 1.00 12.20 191 PRO A N 1
ATOM 2568 C CA . PRO A 1 191 ? 21.818 10.599 -2.621 1.00 11.51 191 PRO A CA 1
ATOM 2569 C C . PRO A 1 191 ? 20.911 11.690 -2.054 1.00 6.42 191 PRO A C 1
ATOM 2570 O O . PRO A 1 191 ? 19.718 11.760 -2.402 1.00 11.35 191 PRO A O 1
ATOM 2581 N N . PHE A 1 192 ? 21.501 12.545 -1.228 1.00 10.64 192 PHE A N 1
ATOM 2582 C CA . PHE A 1 192 ? 20.788 13.592 -0.512 1.00 11.47 192 PHE A CA 1
ATOM 2583 C C . PHE A 1 192 ? 19.997 14.451 -1.485 1.00 10.54 192 PHE A C 1
ATOM 2584 O O . PHE A 1 192 ? 18.847 14.756 -1.233 1.00 11.27 192 PHE A O 1
ATOM 2601 N N . ALA A 1 193 ? 20.614 14.828 -2.599 1.00 11.19 193 ALA A N 1
ATOM 2602 C CA . ALA A 1 193 ? 19.931 15.745 -3.528 1.00 15.36 193 ALA A CA 1
ATOM 2603 C C . ALA A 1 193 ? 18.646 15.177 -4.117 1.00 15.16 193 ALA A C 1
ATOM 2604 O O . ALA A 1 193 ? 17.789 15.926 -4.575 1.00 17.75 193 ALA A O 1
ATOM 2611 N N . GLU A 1 194 ? 18.481 13.862 -4.090 1.00 14.28 194 GLU A N 1
ATOM 2612 C CA . GLU A 1 194 ? 17.349 13.248 -4.773 1.00 15.93 194 GLU A CA 1
ATOM 2613 C C . GLU A 1 194 ? 16.184 12.990 -3.833 1.00 16.55 194 GLU A C 1
ATOM 2614 O O . GLU A 1 194 ? 15.099 12.601 -4.262 1.00 19.11 194 GLU A O 1
ATOM 2626 N N . VAL A 1 195 ? 16.391 13.241 -2.547 1.00 13.61 195 VAL A N 1
ATOM 2627 C CA . VAL A 1 195 ? 15.387 12.849 -1.552 1.00 14.59 195 VAL A CA 1
ATOM 2628 C C . VAL A 1 195 ? 14.088 13.627 -1.671 1.00 19.10 195 VAL A C 1
ATOM 2629 O O . VAL A 1 195 ? 13.021 13.038 -1.566 1.00 17.28 195 VAL A O 1
ATOM 2642 N N . TYR A 1 196 ? 14.178 14.930 -1.903 1.00 16.98 196 TYR A N 1
ATOM 2643 C CA . TYR A 1 196 ? 12.986 15.761 -1.993 1.00 14.87 196 TYR A CA 1
ATOM 2644 C C . TYR A 1 196 ? 12.021 15.222 -3.069 1.00 18.73 196 TYR A C 1
ATOM 2645 O O . TYR A 1 196 ? 10.811 15.044 -2.836 1.00 17.34 196 TYR A O 1
ATOM 2663 N N . THR A 1 197 ? 12.556 14.956 -4.250 1.00 18.96 197 THR A N 1
ATOM 2664 C CA . THR A 1 197 ? 11.724 14.473 -5.350 1.00 20.94 197 THR A CA 1
ATOM 2665 C C . THR A 1 197 ? 11.199 13.072 -5.063 1.00 22.34 197 THR A C 1
ATOM 2666 O O . THR A 1 197 ? 10.093 12.726 -5.478 1.00 20.78 197 THR A O 1
ATOM 2677 N N . GLY A 1 198 ? 11.997 12.275 -4.360 1.00 19.78 198 GLY A N 1
ATOM 2678 C CA . GLY A 1 198 ? 11.627 10.932 -3.967 1.00 21.21 198 GLY A CA 1
ATOM 2679 C C . GLY A 1 198 ? 10.414 10.962 -3.068 1.00 21.81 198 GLY A C 1
ATOM 2680 O O . GLY A 1 198 ? 9.510 10.133 -3.206 1.00 21.34 198 GLY A O 1
ATOM 2684 N N . LEU A 1 199 ? 10.379 11.915 -2.145 1.00 17.35 199 LEU A N 1
ATOM 2685 C CA . LEU A 1 199 ? 9.217 12.064 -1.266 1.00 18.97 199 LEU A CA 1
ATOM 2686 C C . LEU A 1 199 ? 8.012 12.661 -1.997 1.00 23.14 199 LEU A C 1
ATOM 2687 O O . LEU A 1 199 ? 6.852 12.214 -1.808 1.00 22.61 199 LEU A O 1
ATOM 2703 N N . LYS A 1 200 ? 8.264 13.671 -2.823 1.00 24.32 200 LYS A N 1
ATOM 2704 C CA . LYS A 1 200 ? 7.163 14.384 -3.455 1.00 26.88 200 LYS A CA 1
ATOM 2705 C C . LYS A 1 200 ? 6.415 13.447 -4.397 1.00 30.55 200 LYS A C 1
ATOM 2706 O O . LYS A 1 200 ? 5.210 13.594 -4.574 1.00 29.69 200 LYS A O 1
ATOM 2725 N N . THR A 1 201 ? 7.126 12.468 -4.960 1.00 18.90 201 THR A N 1
ATOM 2726 C CA . THR A 1 201 ? 6.550 11.559 -5.969 1.00 26.93 201 THR A CA 1
ATOM 2727 C C . THR A 1 201 ? 6.318 10.135 -5.475 1.00 33.16 201 THR A C 1
ATOM 2728 O O . THR A 1 201 ? 5.958 9.252 -6.259 1.00 39.18 201 THR A O 1
ATOM 2739 N N . GLY A 1 202 ? 6.519 9.905 -4.185 1.00 29.03 202 GLY A N 1
ATOM 2740 C CA . GLY A 1 202 ? 6.178 8.634 -3.568 1.00 23.29 202 GLY A CA 1
ATOM 2741 C C . GLY A 1 202 ? 7.118 7.457 -3.757 1.00 23.77 202 GLY A C 1
ATOM 2742 O O . GLY A 1 202 ? 6.796 6.352 -3.323 1.00 31.52 202 GLY A O 1
ATOM 2746 N N . LEU A 1 203 ? 8.282 7.655 -4.377 1.00 25.03 203 LEU A N 1
ATOM 2747 C CA . LEU A 1 203 ? 9.291 6.597 -4.414 1.00 25.99 203 LEU A CA 1
ATOM 2748 C C . LEU A 1 203 ? 9.618 6.141 -2.998 1.00 22.68 203 LEU A C 1
ATOM 2749 O O . LEU A 1 203 ? 9.789 4.957 -2.737 1.00 29.56 203 LEU A O 1
ATOM 2765 N N . VAL A 1 204 ? 9.743 7.114 -2.095 1.00 20.75 204 VAL A N 1
ATOM 2766 C CA . VAL A 1 204 ? 9.938 6.853 -0.677 1.00 18.01 204 VAL A CA 1
ATOM 2767 C C . VAL A 1 204 ? 8.882 7.623 0.088 1.00 16.17 204 VAL A C 1
ATOM 2768 O O . VAL A 1 204 ? 8.323 8.603 -0.410 1.00 21.67 204 VAL A O 1
ATOM 2781 N N . ASP A 1 205 ? 8.622 7.154 1.297 1.00 16.96 205 ASP A N 1
ATOM 2782 C CA . ASP A 1 205 ? 7.572 7.678 2.162 1.00 19.00 205 ASP A CA 1
ATOM 2783 C C . ASP A 1 205 ? 8.155 8.429 3.359 1.00 14.79 205 ASP A C 1
ATOM 2784 O O . ASP A 1 205 ? 7.424 9.120 4.083 1.00 17.84 205 ASP A O 1
ATOM 2793 N N . ALA A 1 206 ? 9.459 8.271 3.578 1.00 15.19 206 ALA A N 1
ATOM 2794 C CA . ALA A 1 206 ? 10.126 8.767 4.774 1.00 13.28 206 ALA A CA 1
ATOM 2795 C C . ALA A 1 206 ? 11.623 8.892 4.574 1.00 13.85 206 ALA A C 1
ATOM 2796 O O . ALA A 1 206 ? 12.173 8.375 3.628 1.00 11.34 206 ALA A O 1
ATOM 2803 N N . ALA A 1 207 ? 12.262 9.602 5.484 1.00 11.94 207 ALA A N 1
ATOM 2804 C CA . ALA A 1 207 ? 13.717 9.712 5.575 1.00 12.45 207 ALA A CA 1
ATOM 2805 C C . ALA A 1 207 ? 14.071 10.108 7.012 1.00 10.81 207 ALA A C 1
ATOM 2806 O O . ALA A 1 207 ? 13.201 10.109 7.910 1.00 12.07 207 ALA A O 1
ATOM 2813 N N . GLU A 1 208 ? 15.336 10.442 7.261 1.00 11.26 208 GLU A N 1
ATOM 2814 C CA . GLU A 1 208 ? 15.719 10.826 8.611 1.00 9.15 208 GLU A CA 1
ATOM 2815 C C . GLU A 1 208 ? 16.862 11.822 8.546 1.00 10.42 208 GLU A C 1
ATOM 2816 O O . GLU A 1 208 ? 17.714 11.723 7.684 1.00 10.97 208 GLU A O 1
ATOM 2828 N N . ASN A 1 209 ? 16.860 12.774 9.481 1.00 10.00 209 ASN A N 1
ATOM 2829 C CA . ASN A 1 209 ? 17.843 13.817 9.490 1.00 9.49 209 ASN A CA 1
ATOM 2830 C C . ASN A 1 209 ? 17.588 14.770 10.637 1.00 8.25 209 ASN A C 1
ATOM 2831 O O . ASN A 1 209 ? 16.618 14.605 11.392 1.00 9.90 209 ASN A O 1
ATOM 2842 N N . ASN A 1 210 ? 18.497 15.721 10.784 1.00 6.90 210 ASN A N 1
ATOM 2843 C CA . ASN A 1 210 ? 18.330 16.787 11.757 1.00 7.83 210 ASN A CA 1
ATOM 2844 C C . ASN A 1 210 ? 17.352 17.823 11.213 1.00 8.43 210 ASN A C 1
ATOM 2845 O O . ASN A 1 210 ? 16.963 17.756 10.035 1.00 9.88 210 ASN A O 1
ATOM 2856 N N . LEU A 1 211 ? 16.935 18.747 12.064 1.00 8.51 211 LEU A N 1
ATOM 2857 C CA . LEU A 1 211 ? 15.923 19.717 11.691 1.00 10.38 211 LEU A CA 1
ATOM 2858 C C . LEU A 1 211 ? 16.455 20.697 10.645 1.00 9.54 211 LEU A C 1
ATOM 2859 O O . LEU A 1 211 ? 15.747 21.034 9.725 1.00 9.33 211 LEU A O 1
ATOM 2875 N N . PRO A 1 212 ? 17.696 21.171 10.784 1.00 6.25 212 PRO A N 1
ATOM 2876 C CA . PRO A 1 212 ? 18.157 22.100 9.745 1.00 6.31 212 PRO A CA 1
ATOM 2877 C C . PRO A 1 212 ? 18.139 21.464 8.345 1.00 8.25 212 PRO A C 1
ATOM 2878 O O . PRO A 1 212 ? 17.845 22.146 7.359 1.00 9.76 212 PRO A O 1
ATOM 2889 N N . SER A 1 213 ? 18.441 20.186 8.238 1.00 6.05 213 SER A N 1
ATOM 2890 C CA . SER A 1 213 ? 18.443 19.557 6.925 1.00 7.86 213 SER A CA 1
ATOM 2891 C C . SER A 1 213 ? 17.012 19.329 6.443 1.00 9.17 213 SER A C 1
ATOM 28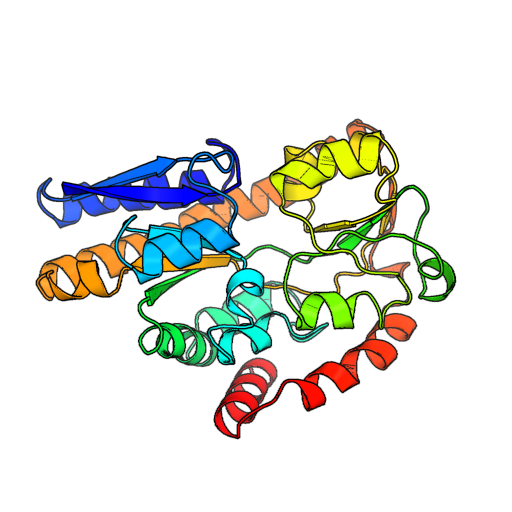92 O O . SER A 1 213 ? 16.727 19.493 5.267 1.00 9.68 213 SER A O 1
ATOM 2900 N N . TYR A 1 214 ? 16.133 18.936 7.356 1.00 8.60 214 TYR A N 1
ATOM 2901 C CA . TYR A 1 214 ? 14.697 18.762 7.086 1.00 8.93 214 TYR A CA 1
ATOM 2902 C C . TYR A 1 214 ? 14.124 20.047 6.509 1.00 10.21 214 TYR A C 1
ATOM 2903 O O . TYR A 1 214 ? 13.267 20.014 5.612 1.00 12.14 214 TYR A O 1
ATOM 2921 N N . GLU A 1 215 ? 14.584 21.189 7.032 1.00 9.36 215 GLU A N 1
ATOM 2922 C CA . GLU A 1 215 ? 14.143 22.492 6.564 1.00 9.53 215 GLU A CA 1
ATOM 2923 C C . GLU A 1 215 ? 14.737 22.873 5.209 1.00 10.84 215 GLU A C 1
ATOM 2924 O O . GLU A 1 215 ? 14.009 23.257 4.275 1.00 10.83 215 GLU A O 1
ATOM 2936 N N . GLU A 1 216 ? 16.054 22.767 5.104 1.00 11.58 216 GLU A N 1
ATOM 2937 C CA . GLU A 1 216 ? 16.781 23.314 3.965 1.00 11.18 216 GLU A CA 1
ATOM 2938 C C . GLU A 1 216 ? 16.281 22.694 2.679 1.00 9.86 216 GLU A C 1
ATOM 2939 O O . GLU A 1 216 ? 16.083 23.381 1.692 1.00 14.03 216 GLU A O 1
ATOM 2951 N N . THR A 1 217 ? 16.043 21.394 2.733 1.00 11.46 217 THR A N 1
ATOM 2952 C CA . THR A 1 217 ? 15.676 20.587 1.571 1.00 11.90 217 THR A CA 1
ATOM 2953 C C . THR A 1 217 ? 14.190 20.641 1.235 1.00 13.52 217 THR A C 1
ATOM 2954 O O . THR A 1 217 ? 13.768 20.037 0.247 1.00 14.32 217 THR A O 1
ATOM 2965 N N . LYS A 1 218 ? 13.399 21.304 2.080 1.00 13.67 218 LYS A N 1
ATOM 2966 C CA . LYS A 1 218 ? 11.941 21.317 1.981 1.00 13.19 218 LYS A CA 1
ATOM 2967 C C . LYS A 1 218 ? 11.295 19.948 2.164 1.00 13.58 218 LYS A C 1
ATOM 2968 O O . LYS A 1 218 ? 10.108 19.776 1.843 1.00 13.74 218 LYS A O 1
ATOM 2987 N N . HIS A 1 219 ? 12.006 18.988 2.750 1.00 11.23 219 HIS A N 1
ATOM 2988 C CA . HIS A 1 219 ? 11.369 17.704 3.029 1.00 11.51 219 HIS A CA 1
ATOM 2989 C C . HIS A 1 219 ? 10.135 17.856 3.908 1.00 13.75 219 HIS A C 1
ATOM 2990 O O . HIS A 1 219 ? 9.219 17.051 3.827 1.00 14.78 219 HIS A O 1
ATOM 3005 N N . PHE A 1 220 ? 10.147 18.866 4.781 1.00 16.22 220 PHE A N 1
ATOM 3006 C CA . PHE A 1 220 ? 9.041 19.070 5.706 1.00 13.60 220 PHE A CA 1
ATOM 3007 C C . PHE A 1 220 ? 7.747 19.413 4.988 1.00 20.53 220 PHE A C 1
ATOM 3008 O O . PHE A 1 220 ? 6.675 19.311 5.570 1.00 21.47 220 PHE A O 1
ATOM 3025 N N . GLU A 1 221 ? 7.835 19.837 3.737 1.00 16.08 221 GLU A N 1
ATOM 3026 C CA . GLU A 1 221 ? 6.603 20.171 3.008 1.00 16.57 221 GLU A CA 1
ATOM 3027 C C . GLU A 1 221 ? 5.883 18.934 2.536 1.00 19.13 221 GLU A C 1
ATOM 3028 O O . GLU A 1 221 ? 4.637 18.927 2.408 1.00 19.80 221 GLU A O 1
ATOM 3040 N N . VAL A 1 222 ? 6.644 17.882 2.288 1.00 21.21 222 VAL A N 1
ATOM 3041 C CA . VAL A 1 222 ? 6.054 16.669 1.753 1.00 21.88 222 VAL A CA 1
ATOM 3042 C C . VAL A 1 222 ? 6.089 15.501 2.736 1.00 23.27 222 VAL A C 1
ATOM 3043 O O . VAL A 1 222 ? 5.416 14.510 2.523 1.00 24.74 222 VAL A O 1
ATOM 3056 N N . ALA A 1 223 ? 6.843 15.633 3.826 1.00 17.28 223 ALA A N 1
ATOM 3057 C CA . ALA A 1 223 ? 6.835 14.643 4.894 1.00 16.36 223 ALA A CA 1
ATOM 3058 C C . ALA A 1 223 ? 6.701 15.371 6.236 1.00 16.09 223 ALA A C 1
ATOM 3059 O O . ALA A 1 223 ? 7.670 15.517 6.980 1.00 16.10 223 ALA A O 1
ATOM 3066 N N . PRO A 1 224 ? 5.476 15.823 6.553 1.00 16.14 224 PRO A N 1
ATOM 3067 C CA . PRO A 1 224 ? 5.236 16.818 7.601 1.00 13.23 224 PRO A CA 1
ATOM 3068 C C . PRO A 1 224 ? 5.284 16.325 9.045 1.00 18.69 224 PRO A C 1
ATOM 3069 O O . PRO A 1 224 ? 5.208 17.147 9.956 1.00 21.37 224 PRO A O 1
ATOM 3080 N N . ASP A 1 225 ? 5.373 15.027 9.265 1.00 16.46 225 ASP A N 1
ATOM 3081 C CA . ASP A 1 225 ? 5.410 14.478 10.610 1.00 18.19 225 ASP A CA 1
ATOM 3082 C C . ASP A 1 225 ? 6.850 14.144 10.958 1.00 17.94 225 ASP A C 1
ATOM 3083 O O . ASP A 1 225 ? 7.426 13.183 10.442 1.00 15.77 225 ASP A O 1
ATOM 3092 N N . TYR A 1 226 ? 7.438 14.963 11.813 1.00 15.55 226 TYR A N 1
ATOM 3093 C CA . TYR A 1 226 ? 8.823 14.783 12.257 1.00 12.23 226 TYR A CA 1
ATOM 3094 C C . TYR A 1 226 ? 8.814 14.189 13.664 1.00 14.62 226 TYR A C 1
ATOM 3095 O O . TYR A 1 226 ? 8.375 14.833 14.624 1.00 15.93 226 TYR A O 1
ATOM 3113 N N . SER A 1 227 ? 9.237 12.941 13.778 1.00 14.77 227 SER A N 1
ATOM 3114 C CA . SER A 1 227 ? 9.159 12.219 15.045 1.00 16.58 227 SER A CA 1
ATOM 3115 C C . SER A 1 227 ? 10.546 12.043 15.644 1.00 15.58 227 SER A C 1
ATOM 3116 O O . SER A 1 227 ? 11.409 11.398 15.044 1.00 12.94 227 SER A O 1
ATOM 3124 N N . GLU A 1 228 ? 10.738 12.594 16.843 1.00 16.70 228 GLU A N 1
ATOM 3125 C CA . GLU A 1 228 ? 12.058 12.688 17.456 1.00 13.00 228 GLU A CA 1
ATOM 3126 C C . GLU A 1 228 ? 12.569 11.363 18.009 1.00 15.60 228 GLU A C 1
ATOM 3127 O O . GLU A 1 228 ? 12.760 11.211 19.218 1.00 18.04 228 GLU A O 1
ATOM 3139 N N . THR A 1 229 ? 12.845 10.435 17.095 1.00 13.15 229 THR A N 1
ATOM 3140 C CA . THR A 1 229 ? 13.506 9.183 17.439 1.00 15.37 229 THR A CA 1
ATOM 3141 C C . THR A 1 229 ? 14.948 9.419 17.901 1.00 14.70 229 THR A C 1
ATOM 3142 O O . THR A 1 229 ? 15.468 8.665 18.715 1.00 14.85 229 THR A O 1
ATOM 3153 N N . GLN A 1 230 ? 15.589 10.477 17.395 1.00 13.15 230 GLN A N 1
ATOM 3154 C CA . GLN A 1 230 ? 16.960 10.830 17.770 1.00 10.60 230 GLN A CA 1
ATOM 3155 C C . GLN A 1 230 ? 17.847 9.594 17.823 1.00 10.02 230 GLN A C 1
ATOM 3156 O O . GLN A 1 230 ? 18.576 9.399 18.775 1.00 12.16 230 GLN A O 1
ATOM 3170 N N . HIS A 1 231 ? 17.787 8.777 16.778 1.00 11.18 231 HIS A N 1
ATOM 3171 C CA . HIS A 1 231 ? 18.472 7.486 16.769 1.00 14.11 231 HIS A CA 1
ATOM 3172 C C . HIS A 1 231 ? 19.976 7.548 16.526 1.00 14.40 231 HIS A C 1
ATOM 3173 O O . HIS A 1 231 ? 20.695 6.599 16.835 1.00 16.53 231 HIS A O 1
ATOM 3188 N N . ALA A 1 232 ? 20.486 8.636 15.956 1.00 11.68 232 ALA A N 1
ATOM 3189 C CA . ALA A 1 232 ? 21.921 8.762 15.786 1.00 10.82 232 ALA A CA 1
ATOM 3190 C C . ALA A 1 232 ? 22.327 10.219 15.927 1.00 12.26 232 ALA A C 1
ATOM 3191 O O . ALA A 1 232 ? 21.503 11.105 15.713 1.00 12.78 232 ALA A O 1
ATOM 3198 N N . MET A 1 233 ? 23.576 10.444 16.330 1.00 11.23 233 MET A N 1
ATOM 3199 C CA . MET A 1 233 ? 24.143 11.792 16.408 1.00 11.68 233 MET A CA 1
ATOM 3200 C C . MET A 1 233 ? 25.454 11.852 15.607 1.00 7.94 233 MET A C 1
ATOM 3201 O O . MET A 1 233 ? 26.428 12.530 15.990 1.00 10.80 233 MET A O 1
ATOM 3215 N N . THR A 1 234 ? 25.445 11.157 14.473 1.00 9.86 234 THR A N 1
ATOM 3216 C CA . THR A 1 234 ? 26.553 11.106 13.535 1.00 9.82 234 THR A CA 1
ATOM 3217 C C . THR A 1 234 ? 27.170 12.485 13.340 1.00 10.09 234 THR A C 1
ATOM 3218 O O . THR A 1 234 ? 26.436 13.444 13.135 1.00 9.96 234 THR A O 1
ATOM 3229 N N . PRO A 1 235 ? 28.498 12.580 13.346 1.00 10.35 235 PRO A N 1
ATOM 3230 C CA . PRO A 1 235 ? 29.136 13.869 13.117 1.00 7.95 235 PRO A CA 1
ATOM 3231 C C . PRO A 1 235 ? 29.311 14.151 11.637 1.00 9.07 235 PRO A C 1
ATOM 3232 O O . PRO A 1 235 ? 29.283 13.237 10.800 1.00 10.11 235 PRO A O 1
ATOM 3243 N N . GLU A 1 236 ? 29.516 15.417 11.307 1.00 8.56 236 GLU A N 1
ATOM 3244 C CA . GLU A 1 236 ? 30.176 15.749 10.054 1.00 7.05 236 GLU A CA 1
ATOM 3245 C C . GLU A 1 236 ? 31.681 15.629 10.208 1.00 6.65 236 GLU A C 1
ATOM 3246 O O . GLU A 1 236 ? 32.220 15.822 11.310 1.00 6.66 236 GLU A O 1
ATOM 3258 N N . VAL A 1 237 ? 32.369 15.368 9.097 1.00 7.75 237 VAL A N 1
ATOM 3259 C CA . VAL A 1 237 ? 33.821 15.323 9.082 1.00 9.14 237 VAL A CA 1
ATOM 3260 C C . VAL A 1 237 ? 34.331 16.176 7.933 1.00 7.59 237 VAL A C 1
ATOM 3261 O O . VAL A 1 237 ? 33.816 16.096 6.827 1.00 9.11 237 VAL A O 1
ATOM 3274 N N . LEU A 1 238 ? 35.373 16.972 8.185 1.00 7.59 238 LEU A N 1
ATOM 3275 C CA . LEU A 1 238 ? 35.979 17.738 7.127 1.00 6.90 238 LEU A CA 1
ATOM 3276 C C . LEU A 1 238 ? 37.272 16.993 6.798 1.00 7.06 238 LEU A C 1
ATOM 3277 O O . LEU A 1 238 ? 38.147 16.855 7.661 1.00 8.43 238 LEU A O 1
ATOM 3293 N N . VAL A 1 239 ? 37.391 16.530 5.554 1.00 7.98 239 VAL A N 1
ATOM 3294 C CA . VAL A 1 239 ? 38.536 15.769 5.118 1.00 8.92 239 VAL A CA 1
ATOM 3295 C C . VAL A 1 239 ? 39.286 16.505 4.017 1.00 9.74 239 VAL A C 1
ATOM 3296 O O . VAL A 1 239 ? 38.691 17.202 3.187 1.00 10.25 239 VAL A O 1
ATOM 3309 N N . PHE A 1 240 ? 40.597 16.317 4.038 1.00 10.13 240 PHE A N 1
ATOM 3310 C CA . PHE A 1 240 ? 41.558 16.905 3.103 1.00 8.98 240 PHE A CA 1
ATOM 3311 C C . PHE A 1 240 ? 42.272 15.763 2.388 1.00 11.26 240 PHE A C 1
ATOM 3312 O O . PHE A 1 240 ? 42.633 14.777 3.022 1.00 11.38 240 PHE A O 1
ATOM 3329 N N . SER A 1 241 ? 42.462 15.872 1.078 1.00 9.43 241 SER A N 1
ATOM 3330 C CA . SER A 1 241 ? 43.135 14.816 0.332 1.00 10.18 241 SER A CA 1
ATOM 3331 C C . SER A 1 241 ? 44.560 14.600 0.799 1.00 9.40 241 SER A C 1
ATOM 3332 O O . SER A 1 241 ? 45.385 15.510 0.722 1.00 12.06 241 SER A O 1
ATOM 3340 N N . LYS A 1 242 ? 44.877 13.387 1.251 1.00 10.68 242 LYS A N 1
ATOM 3341 C CA . LYS A 1 242 ? 46.224 13.131 1.738 1.00 10.63 242 LYS A CA 1
ATOM 3342 C C . LYS A 1 242 ? 47.270 13.257 0.618 1.00 11.92 242 LYS A C 1
ATOM 3343 O O . LYS A 1 242 ? 48.376 13.706 0.855 1.00 12.80 242 LYS A O 1
ATOM 3362 N N . LYS A 1 243 ? 46.903 12.908 -0.614 1.00 15.56 243 LYS A N 1
ATOM 3363 C CA . LYS A 1 243 ? 47.828 13.051 -1.743 1.00 16.67 243 LYS A CA 1
ATOM 3364 C C . LYS A 1 243 ? 48.296 14.498 -1.871 1.00 15.99 243 LYS A C 1
ATOM 3365 O O . LYS A 1 243 ? 49.470 14.763 -2.117 1.00 16.22 243 LYS A O 1
ATOM 3384 N N . ILE A 1 244 ? 47.361 15.435 -1.722 1.00 15.04 244 ILE A N 1
ATOM 3385 C CA . ILE A 1 244 ? 47.687 16.857 -1.765 1.00 12.89 244 ILE A CA 1
ATOM 3386 C C . ILE A 1 244 ? 48.397 17.284 -0.482 1.00 15.50 244 ILE A C 1
ATOM 3387 O O . ILE A 1 244 ? 49.426 17.975 -0.509 1.00 15.40 244 ILE A O 1
ATOM 3403 N N . TRP A 1 245 ? 47.848 16.866 0.655 1.00 13.47 245 TRP A N 1
ATOM 3404 C CA . TRP A 1 245 ? 48.427 17.194 1.960 1.00 13.14 245 TRP A CA 1
ATOM 3405 C C . TRP A 1 245 ? 49.902 16.856 2.045 1.00 14.10 245 TRP A C 1
ATOM 3406 O O . TRP A 1 245 ? 50.699 17.633 2.565 1.00 14.06 245 TRP A O 1
ATOM 3427 N N . ASP A 1 246 ? 50.249 15.687 1.524 1.00 13.70 246 ASP A N 1
ATOM 3428 C CA . ASP A 1 246 ? 51.609 15.172 1.602 1.00 14.29 246 ASP A CA 1
ATOM 3429 C C . ASP A 1 246 ? 52.622 16.028 0.834 1.00 17.26 246 ASP A C 1
ATOM 3430 O O . ASP A 1 246 ? 53.844 15.871 1.017 1.00 18.76 246 ASP A O 1
ATOM 3439 N N . THR A 1 247 ? 52.137 16.924 -0.015 1.00 16.45 247 THR A N 1
ATOM 3440 C CA . THR A 1 247 ? 53.016 17.825 -0.756 1.00 17.85 247 THR A CA 1
ATOM 3441 C C . THR A 1 247 ? 53.215 19.160 -0.051 1.00 19.85 247 THR A C 1
ATOM 3442 O O . THR A 1 247 ? 53.966 20.008 -0.531 1.00 22.27 247 THR A O 1
ATOM 3453 N N . LEU A 1 248 ? 52.576 19.333 1.099 1.00 14.46 248 LEU A N 1
ATOM 3454 C CA . LEU A 1 248 ? 52.639 20.585 1.837 1.00 15.61 248 LEU A CA 1
ATOM 3455 C C . LEU A 1 248 ? 53.700 20.520 2.947 1.00 13.75 248 LEU A C 1
ATOM 3456 O O . LEU A 1 248 ? 53.985 19.455 3.478 1.00 18.18 248 LEU A O 1
ATOM 3472 N N . SER A 1 249 ? 54.237 21.675 3.326 1.00 17.30 249 SER A N 1
ATOM 3473 C CA . SER A 1 249 ? 55.191 21.765 4.438 1.00 15.59 249 SER A CA 1
ATOM 3474 C C . SER A 1 249 ? 54.471 21.590 5.763 1.00 14.60 249 SER A C 1
ATOM 3475 O O . SER A 1 249 ? 53.266 21.796 5.853 1.00 14.93 249 SER A O 1
ATOM 3483 N N . PRO A 1 250 ? 55.223 21.255 6.809 1.00 15.69 250 PRO A N 1
ATOM 3484 C CA . PRO A 1 250 ? 54.613 21.161 8.127 1.00 14.50 250 PRO A CA 1
ATOM 3485 C C . PRO A 1 250 ? 53.972 22.477 8.567 1.00 14.81 250 PRO A C 1
ATOM 3486 O O . PRO A 1 250 ? 52.953 22.452 9.261 1.00 15.33 250 PRO A O 1
ATOM 3497 N N . GLN A 1 251 ? 54.555 23.607 8.190 1.00 14.12 251 GLN A N 1
ATOM 3498 C CA . GLN A 1 251 ? 53.952 24.902 8.541 1.00 12.96 251 GLN A CA 1
ATOM 3499 C C . GLN A 1 251 ? 52.598 25.132 7.851 1.00 14.73 251 GLN A C 1
ATOM 3500 O O . GLN A 1 251 ? 51.658 25.612 8.462 1.00 13.47 251 GLN A O 1
ATOM 3514 N N . GLU A 1 252 ? 52.508 24.793 6.576 1.00 13.86 252 GLU A N 1
ATOM 3515 C CA . GLU A 1 252 ? 51.246 24.931 5.847 1.00 12.40 252 GLU A CA 1
ATOM 3516 C C . GLU A 1 252 ? 50.206 23.985 6.441 1.00 16.75 252 GLU A C 1
ATOM 3517 O O . GLU A 1 252 ? 49.059 24.356 6.671 1.00 11.59 252 GLU A O 1
ATOM 3529 N N . GLN A 1 253 ? 50.623 22.761 6.716 1.00 11.60 253 GLN A N 1
ATOM 3530 C CA . GLN A 1 253 ? 49.743 21.800 7.343 1.00 11.13 253 GLN A CA 1
ATOM 3531 C C . GLN A 1 253 ? 49.232 22.310 8.687 1.00 12.08 253 GLN A C 1
ATOM 3532 O O . GLN A 1 253 ? 48.039 22.188 8.986 1.00 12.46 253 GLN A O 1
ATOM 3546 N N . ALA A 1 254 ? 50.123 22.875 9.487 1.00 12.94 254 ALA A N 1
ATOM 3547 C CA . ALA A 1 254 ? 49.725 23.384 10.804 1.00 12.77 254 ALA A CA 1
ATOM 3548 C C . ALA A 1 254 ? 48.739 24.555 10.668 1.00 13.26 254 ALA A C 1
ATOM 3549 O O . ALA A 1 254 ? 47.814 24.699 11.470 1.00 12.58 254 ALA A O 1
ATOM 3556 N N . ALA A 1 255 ? 48.921 25.390 9.651 1.00 11.91 255 ALA A N 1
ATOM 3557 C CA . ALA A 1 255 ? 48.013 26.500 9.394 1.00 10.77 255 ALA A CA 1
ATOM 3558 C C . ALA A 1 255 ? 46.613 25.982 9.062 1.00 13.82 255 ALA A C 1
ATOM 3559 O O . ALA A 1 255 ? 45.611 26.503 9.562 1.00 12.42 255 ALA A O 1
ATOM 3566 N N . ILE A 1 256 ? 46.546 24.966 8.215 1.00 12.15 256 ILE A N 1
ATOM 3567 C CA . ILE A 1 256 ? 45.267 24.397 7.802 1.00 12.34 256 ILE A CA 1
ATOM 3568 C C . ILE A 1 256 ? 44.554 23.783 9.014 1.00 11.03 256 ILE A C 1
ATOM 3569 O O . ILE A 1 256 ? 43.343 23.966 9.199 1.00 12.18 256 ILE A O 1
ATOM 3585 N N . ARG A 1 257 ? 45.312 23.052 9.832 1.00 12.47 257 ARG A N 1
ATOM 3586 C CA . ARG A 1 257 ? 44.736 22.433 11.036 1.00 13.56 257 ARG A CA 1
ATOM 3587 C C . ARG A 1 257 ? 44.239 23.492 12.014 1.00 13.22 257 ARG A C 1
ATOM 3588 O O . ARG A 1 257 ? 43.183 23.325 12.624 1.00 11.25 257 ARG A O 1
ATOM 3609 N N . LYS A 1 258 ? 44.978 24.581 12.167 1.00 12.44 258 LYS A N 1
ATOM 3610 C CA . LYS A 1 258 ? 44.546 25.659 13.058 1.00 9.50 258 LYS A CA 1
ATOM 3611 C C . LYS A 1 258 ? 43.258 26.315 12.559 1.00 9.97 258 LYS A C 1
ATOM 3612 O O . LYS A 1 258 ? 42.319 26.546 13.338 1.00 10.00 258 LYS A O 1
ATOM 3631 N N . ALA A 1 259 ? 43.215 26.605 11.268 1.00 11.32 259 ALA A N 1
ATOM 3632 C CA . ALA A 1 259 ? 42.034 27.204 10.665 1.00 10.57 259 ALA A CA 1
ATOM 3633 C C . ALA A 1 259 ? 40.823 26.273 10.837 1.00 11.26 259 ALA A C 1
ATOM 3634 O O . ALA A 1 259 ? 39.719 26.733 11.138 1.00 11.42 259 ALA A O 1
ATOM 3641 N N . ALA A 1 260 ? 41.020 24.969 10.661 1.00 10.23 260 ALA A N 1
ATOM 3642 C CA . ALA A 1 260 ? 39.903 24.020 10.846 1.00 8.33 260 ALA A CA 1
ATOM 3643 C C . ALA A 1 260 ? 39.408 24.026 12.295 1.00 9.91 260 ALA A C 1
ATOM 3644 O O . ALA A 1 260 ? 38.205 24.073 12.559 1.00 8.71 260 ALA A O 1
ATOM 3651 N N . ALA A 1 261 ? 40.327 23.954 13.248 1.00 9.93 261 ALA A N 1
ATOM 3652 C CA . ALA A 1 261 ? 39.947 23.978 14.657 1.00 8.91 261 ALA A CA 1
ATOM 3653 C C . ALA A 1 261 ? 39.226 25.269 15.015 1.00 9.64 261 ALA A C 1
ATOM 3654 O O . ALA A 1 261 ? 38.226 25.249 15.740 1.00 8.83 261 ALA A O 1
ATOM 3661 N N . ASP A 1 262 ? 39.742 26.393 14.525 1.00 12.46 262 ASP A N 1
ATOM 3662 C CA . ASP A 1 262 ? 39.144 27.678 14.838 1.00 12.57 262 ASP A CA 1
ATOM 3663 C C . ASP A 1 262 ? 37.740 27.834 14.218 1.00 12.31 262 ASP A C 1
ATOM 3664 O O . ASP A 1 262 ? 36.938 28.642 14.686 1.00 12.49 262 ASP A O 1
ATOM 3673 N N . SER A 1 263 ? 37.450 27.079 13.168 1.00 8.65 263 SER A N 1
ATOM 3674 C CA . SER A 1 263 ? 36.118 27.141 12.553 1.00 11.92 263 SER A CA 1
ATOM 3675 C C . SER A 1 263 ? 35.022 26.513 13.423 1.00 9.38 263 SER A C 1
ATOM 3676 O O . SER A 1 263 ? 33.827 26.758 13.189 1.00 10.10 263 SER A O 1
ATOM 3684 N N . VAL A 1 264 ? 35.398 25.693 14.401 1.00 9.17 264 VAL A N 1
ATOM 3685 C CA . VAL A 1 264 ? 34.384 24.933 15.125 1.00 8.72 264 VAL A CA 1
ATOM 3686 C C . VAL A 1 264 ? 33.503 25.826 16.013 1.00 10.57 264 VAL A C 1
ATOM 3687 O O . VAL A 1 264 ? 32.285 25.731 15.921 1.00 9.91 264 VAL A O 1
ATOM 3700 N N . PRO A 1 265 ? 34.094 26.701 16.864 1.00 10.36 265 PRO A N 1
ATOM 3701 C CA . PRO A 1 265 ? 33.185 27.588 17.612 1.00 10.37 265 PRO A CA 1
ATOM 3702 C C . PRO A 1 265 ? 32.307 28.487 16.716 1.00 9.01 265 PRO A C 1
ATOM 3703 O O . PRO A 1 265 ? 31.142 28.811 17.040 1.00 10.96 265 PRO A O 1
ATOM 3714 N N . TYR A 1 266 ? 32.833 28.894 15.584 1.00 9.94 266 TYR A N 1
ATOM 3715 C CA . TYR A 1 266 ? 32.023 29.644 14.614 1.00 11.21 266 TYR A CA 1
ATOM 3716 C C . TYR A 1 266 ? 30.862 28.795 14.100 1.00 8.90 266 TYR A C 1
ATOM 3717 O O . TYR A 1 266 ? 29.713 29.248 14.047 1.00 12.04 266 TYR A O 1
ATOM 3735 N N . TYR A 1 267 ? 31.150 27.558 13.727 1.00 8.72 267 TYR A N 1
ATOM 3736 C CA . TYR A 1 267 ? 30.113 26.650 13.261 1.00 8.07 267 TYR A CA 1
ATOM 3737 C C . TYR A 1 267 ? 29.060 26.441 14.364 1.00 10.81 267 TYR A C 1
ATOM 3738 O O . TYR A 1 267 ? 27.864 26.428 14.097 1.00 10.06 267 TYR A O 1
ATOM 3756 N N . GLN A 1 268 ? 29.524 26.274 15.601 1.00 8.55 268 GLN A N 1
ATOM 3757 C CA . GLN A 1 268 ? 28.609 25.984 16.698 1.00 7.97 268 GLN A CA 1
ATOM 3758 C C . GLN A 1 268 ? 27.620 27.115 16.942 1.00 10.58 268 GLN A C 1
ATOM 3759 O O . GLN A 1 268 ? 26.450 26.862 17.221 1.00 9.99 268 GLN A O 1
ATOM 3773 N N . LYS A 1 269 ? 28.082 28.352 16.844 1.00 9.90 269 LYS A N 1
ATOM 3774 C CA . LYS A 1 269 ? 27.180 29.505 16.944 1.00 13.29 269 LYS A CA 1
ATOM 3775 C C . LYS A 1 269 ? 26.102 29.428 15.845 1.00 10.36 269 LYS A C 1
ATOM 3776 O O . LYS A 1 269 ? 24.889 29.608 16.104 1.00 12.81 269 LYS A O 1
ATOM 3780 N N . LEU A 1 270 ? 26.529 29.181 14.611 1.00 9.94 270 LEU A N 1
ATOM 3781 C CA . LEU A 1 270 ? 25.549 29.086 13.533 1.00 10.64 270 LEU A CA 1
ATOM 3782 C C . LEU A 1 270 ? 24.601 27.898 13.740 1.00 8.63 270 LEU A C 1
ATOM 3783 O O . LEU A 1 270 ? 23.397 28.018 13.496 1.00 9.96 270 LEU A O 1
ATOM 3799 N N . TRP A 1 271 ? 25.152 26.763 14.154 1.00 9.59 271 TRP A N 1
ATOM 3800 C CA . TRP A 1 271 ? 24.395 25.525 14.225 1.00 7.87 271 TRP A CA 1
ATOM 3801 C C . TRP A 1 271 ? 23.338 25.573 15.323 1.00 8.08 271 TRP A C 1
ATOM 3802 O O . TRP A 1 271 ? 22.192 25.184 15.116 1.00 8.14 271 TRP A O 1
ATOM 3823 N N . THR A 1 272 ? 23.737 26.016 16.503 1.00 8.35 272 THR A N 1
ATOM 3824 C CA . THR A 1 272 ? 22.778 26.108 17.598 1.00 9.49 272 THR A CA 1
ATOM 3825 C C . THR A 1 272 ? 21.651 27.072 17.206 1.00 9.04 272 THR A C 1
ATOM 3826 O O . THR A 1 272 ? 20.483 26.799 17.475 1.00 11.30 272 THR A O 1
ATOM 3837 N N . ALA A 1 273 ? 21.987 28.181 16.542 1.00 9.13 273 ALA A N 1
ATOM 3838 C CA . ALA A 1 273 ? 20.924 29.096 16.147 1.00 10.82 273 ALA A CA 1
ATOM 3839 C C . ALA A 1 273 ? 20.049 28.459 15.084 1.00 10.84 273 ALA A C 1
ATOM 3840 O O . ALA A 1 273 ? 18.840 28.645 15.075 1.00 10.97 273 ALA A O 1
ATOM 3847 N N . ARG A 1 274 ? 20.664 27.698 14.183 1.00 11.03 274 ARG A N 1
ATOM 3848 C CA . ARG A 1 274 ? 19.924 27.066 13.098 1.00 11.23 274 ARG A CA 1
ATOM 3849 C C . ARG A 1 274 ? 18.996 25.952 13.595 1.00 9.69 274 ARG A C 1
ATOM 3850 O O . ARG A 1 274 ? 17.880 25.781 13.050 1.00 9.80 274 ARG A O 1
ATOM 3871 N N . GLU A 1 275 ? 19.404 25.207 14.624 1.00 8.61 275 GLU A N 1
ATOM 3872 C CA . GLU A 1 275 ? 18.501 24.194 15.181 1.00 10.78 275 GLU A CA 1
ATOM 3873 C C . GLU A 1 275 ? 17.216 24.860 15.653 1.00 10.04 275 GLU A C 1
ATOM 3874 O O . GLU A 1 275 ? 16.106 24.337 15.439 1.00 11.54 275 GLU A O 1
ATOM 3886 N N . ALA A 1 276 ? 17.349 26.012 16.310 1.00 11.23 276 ALA A N 1
ATOM 3887 C CA . ALA A 1 276 ? 16.176 26.707 16.860 1.00 11.21 276 ALA A CA 1
ATOM 3888 C C . ALA A 1 276 ? 15.350 27.307 15.718 1.00 12.15 276 ALA A C 1
ATOM 3889 O O . ALA A 1 276 ? 14.127 27.200 15.691 1.00 14.37 276 ALA A O 1
ATOM 3896 N N . SER A 1 277 ? 16.012 27.936 14.761 1.00 12.71 277 SER A N 1
ATOM 3897 C CA . SER A 1 277 ? 15.252 28.620 13.709 1.00 13.32 277 SER A CA 1
ATOM 3898 C C . SER A 1 277 ? 14.590 27.610 12.785 1.00 10.90 277 SER A C 1
ATOM 3899 O O . SER A 1 277 ? 13.492 27.857 12.283 1.00 13.20 277 SER A O 1
ATOM 3907 N N . ALA A 1 278 ? 15.246 26.477 12.545 1.00 10.78 278 ALA A N 1
ATOM 3908 C CA . ALA A 1 278 ? 14.670 25.438 11.691 1.00 13.83 278 ALA A CA 1
ATOM 3909 C C . ALA A 1 278 ? 13.432 24.869 12.327 1.00 14.63 278 ALA A C 1
ATOM 3910 O O . ALA A 1 278 ? 12.455 24.603 11.651 1.00 13.83 278 ALA A O 1
ATOM 3917 N N . GLN A 1 279 ? 13.479 24.646 13.636 1.00 15.41 279 GLN A N 1
ATOM 3918 C CA . GLN A 1 279 ? 12.297 24.101 14.307 1.00 16.73 279 GLN A CA 1
ATOM 3919 C C . GLN A 1 279 ? 11.103 25.040 14.159 1.00 16.25 279 GLN A C 1
ATOM 3920 O O . GLN A 1 279 ? 9.991 24.627 13.857 1.00 18.59 279 GLN A O 1
ATOM 3934 N N . GLN A 1 280 ? 11.338 26.324 14.338 1.00 13.72 280 GLN A N 1
ATOM 3935 C CA . GLN A 1 280 ? 10.253 27.296 14.230 1.00 16.92 280 GLN A CA 1
ATOM 3936 C C . GLN A 1 280 ? 9.771 27.375 12.783 1.00 19.80 280 GLN A C 1
ATOM 3937 O O . GLN A 1 280 ? 8.570 27.392 12.508 1.00 18.01 280 GLN A O 1
ATOM 3951 N N . ALA A 1 281 ? 10.704 27.363 11.841 1.00 20.13 281 ALA A N 1
ATOM 3952 C CA . ALA A 1 281 ? 10.325 27.507 10.445 1.00 15.52 281 ALA A CA 1
ATOM 3953 C C . ALA A 1 281 ? 9.493 26.334 9.937 1.00 19.89 281 ALA A C 1
ATOM 3954 O O . ALA A 1 281 ? 8.494 26.543 9.239 1.00 18.66 281 ALA A O 1
ATOM 3961 N N . VAL A 1 282 ? 9.889 25.108 10.250 1.00 15.16 282 VAL A N 1
ATOM 3962 C CA . VAL A 1 282 ? 9.117 23.971 9.724 1.00 17.23 282 VAL A CA 1
ATOM 3963 C C . VAL A 1 282 ? 7.749 23.889 10.393 1.00 17.09 282 VAL A C 1
ATOM 3964 O O . VAL A 1 282 ? 6.762 23.480 9.776 1.00 18.54 282 VAL A O 1
ATOM 3977 N N . THR A 1 283 ? 7.671 24.305 11.644 1.00 15.54 283 THR A N 1
ATOM 3978 C CA . THR A 1 283 ? 6.408 24.258 12.364 1.00 17.51 283 THR A CA 1
ATOM 3979 C C . THR A 1 283 ? 5.463 25.324 11.797 1.00 19.97 283 THR A C 1
ATOM 3980 O O . THR A 1 283 ? 4.288 25.053 11.539 1.00 21.28 283 THR A O 1
ATOM 3991 N N . LYS A 1 284 ? 5.992 26.519 11.553 1.00 19.35 284 LYS A N 1
ATOM 3992 C CA . LYS A 1 284 ? 5.225 27.579 10.908 1.00 22.45 284 LYS A CA 1
ATOM 3993 C C . LYS A 1 284 ? 4.775 27.093 9.527 1.00 22.54 284 LYS A C 1
ATOM 3994 O O . LYS A 1 284 ? 3.695 27.445 9.050 1.00 27.71 284 LYS A O 1
ATOM 4013 N N . GLY A 1 285 ? 5.599 26.261 8.901 1.00 22.10 285 GLY A N 1
ATOM 4014 C CA . GLY A 1 285 ? 5.339 25.753 7.570 1.00 21.69 285 GLY A CA 1
ATOM 4015 C C . GLY A 1 285 ? 4.594 24.433 7.573 1.00 24.31 285 GLY A C 1
ATOM 4016 O O . GLY A 1 285 ? 4.632 23.696 6.585 1.00 24.25 285 GLY A O 1
ATOM 4020 N N . GLY A 1 286 ? 3.933 24.117 8.688 1.00 22.46 286 GLY A N 1
ATOM 4021 C CA . GLY A 1 286 ? 2.961 23.041 8.707 1.00 23.56 286 GLY A CA 1
ATOM 4022 C C . GLY A 1 286 ? 3.431 21.710 9.250 1.00 21.67 286 GLY A C 1
ATOM 4023 O O . GLY A 1 286 ? 2.630 20.780 9.399 1.00 27.67 286 GLY A O 1
ATOM 4027 N N . ALA A 1 287 ? 4.713 21.607 9.597 1.00 18.65 287 ALA A N 1
ATOM 4028 C CA . ALA A 1 287 ? 5.217 20.360 10.118 1.00 18.50 287 ALA A CA 1
ATOM 4029 C C . ALA A 1 287 ? 4.787 20.142 11.557 1.00 20.00 287 ALA A C 1
ATOM 4030 O O . ALA A 1 287 ? 4.664 21.079 12.345 1.00 19.26 287 ALA A O 1
ATOM 4037 N N . ASN A 1 288 ? 4.587 18.880 11.891 1.00 20.58 288 ASN A N 1
ATOM 4038 C CA . ASN A 1 288 ? 4.215 18.501 13.242 1.00 26.31 288 ASN A CA 1
ATOM 4039 C C . ASN A 1 288 ? 5.360 17.729 13.886 1.00 22.75 288 ASN A C 1
ATOM 4040 O O . ASN A 1 288 ? 5.669 16.617 13.485 1.00 22.26 288 ASN A O 1
ATOM 4051 N N . ILE A 1 289 ? 5.993 18.327 14.883 1.00 23.11 289 ILE A N 1
ATOM 4052 C CA . ILE A 1 289 ? 7.082 17.670 15.583 1.00 20.90 289 ILE A CA 1
ATOM 4053 C C . ILE A 1 289 ? 6.547 16.898 16.771 1.00 22.78 289 ILE A C 1
ATOM 4054 O O . ILE A 1 289 ? 5.912 17.472 17.647 1.00 22.96 289 ILE A O 1
ATOM 4070 N N . LEU A 1 290 ? 6.795 15.596 16.783 1.00 19.82 290 LEU A N 1
ATOM 4071 C CA . LEU A 1 290 ? 6.494 14.762 17.925 1.00 20.96 290 LEU A CA 1
ATOM 4072 C C . LEU A 1 290 ? 7.725 14.740 18.820 1.00 21.06 290 LEU A C 1
ATOM 4073 O O . LEU A 1 290 ? 8.764 14.202 18.454 1.00 20.70 290 LEU A O 1
ATOM 4089 N N . PRO A 1 291 ? 7.621 15.342 20.010 1.00 21.59 291 PRO A N 1
ATOM 4090 C CA . PRO A 1 291 ? 8.796 15.437 20.869 1.00 21.72 291 PRO A CA 1
ATOM 4091 C C . PRO A 1 291 ? 9.330 14.090 21.326 1.00 22.46 291 PRO A C 1
ATOM 4092 O O . PRO A 1 291 ? 8.576 13.147 21.472 1.00 23.27 291 PRO A O 1
ATOM 4103 N N . ALA A 1 292 ? 10.635 14.039 21.561 1.00 23.65 292 ALA A N 1
ATOM 4104 C CA . ALA A 1 292 ? 11.333 12.826 21.957 1.00 27.03 292 ALA A CA 1
ATOM 4105 C C . ALA A 1 292 ? 10.651 12.112 23.127 1.00 24.29 292 ALA A C 1
ATOM 4106 O O . ALA A 1 292 ? 10.532 10.890 23.136 1.00 27.42 292 ALA A O 1
ATOM 4113 N N . ALA A 1 293 ? 10.213 12.889 24.112 1.00 24.84 293 ALA A N 1
ATOM 4114 C CA . ALA A 1 293 ? 9.550 12.339 25.295 1.00 26.32 293 ALA A CA 1
ATOM 4115 C C . ALA A 1 293 ? 8.310 11.501 24.979 1.00 27.96 293 ALA A C 1
ATOM 4116 O O . ALA A 1 293 ? 7.921 10.655 25.791 1.00 33.92 293 ALA A O 1
ATOM 4123 N N . GLN A 1 294 ? 7.681 11.753 23.832 1.00 26.12 294 GLN A N 1
ATOM 4124 C CA . GLN A 1 294 ? 6.474 11.029 23.428 1.00 27.11 294 GLN A CA 1
ATOM 4125 C C . GLN A 1 294 ? 6.809 9.858 22.525 1.00 30.16 294 GLN A C 1
ATOM 4126 O O . GLN A 1 294 ? 5.944 9.080 22.128 1.00 27.88 294 GLN A O 1
ATOM 4140 N N . VAL A 1 295 ? 8.083 9.724 22.206 1.00 25.77 295 VAL A N 1
ATOM 4141 C CA . VAL A 1 295 ? 8.512 8.601 21.408 1.00 25.62 295 VAL A CA 1
ATOM 4142 C C . VAL A 1 295 ? 9.046 7.540 22.331 1.00 26.71 295 VAL A C 1
ATOM 4143 O O . VAL A 1 295 ? 9.701 7.843 23.313 1.00 30.45 295 VAL A O 1
ATOM 4156 N N . ASP A 1 296 ? 8.760 6.285 22.022 1.00 29.77 296 ASP A N 1
ATOM 4157 C CA . ASP A 1 296 ? 9.233 5.222 22.884 1.00 31.34 296 ASP A CA 1
ATOM 4158 C C . ASP A 1 296 ? 10.679 4.887 22.574 1.00 29.53 296 ASP A C 1
ATOM 4159 O O . ASP A 1 296 ? 10.965 3.919 21.877 1.00 29.48 296 ASP A O 1
ATOM 4168 N N . ARG A 1 297 ? 11.603 5.690 23.082 1.00 32.63 297 ARG A N 1
ATOM 4169 C CA . ARG A 1 297 ? 12.990 5.384 22.839 1.00 35.93 297 ARG A CA 1
ATOM 4170 C C . ARG A 1 297 ? 13.208 3.980 23.347 1.00 35.89 297 ARG A C 1
ATOM 4171 O O . ARG A 1 297 ? 14.114 3.293 22.891 1.00 33.41 297 ARG A O 1
ATOM 4192 N N . ALA A 1 298 ? 12.376 3.565 24.307 1.00 37.92 298 ALA A N 1
ATOM 4193 C CA . ALA A 1 298 ? 12.510 2.233 24.901 1.00 40.09 298 ALA A CA 1
ATOM 4194 C C . ALA A 1 298 ? 12.403 1.191 23.803 1.00 30.47 298 ALA A C 1
ATOM 4195 O O . ALA A 1 298 ? 13.262 0.328 23.644 1.00 34.25 298 ALA A O 1
ATOM 4202 N N . ALA A 1 299 ? 11.312 1.262 23.056 1.00 33.20 299 ALA A N 1
ATOM 4203 C CA . ALA A 1 299 ? 11.097 0.332 21.968 1.00 30.09 299 ALA A CA 1
ATOM 4204 C C . ALA A 1 299 ? 12.275 0.414 20.944 1.00 32.76 299 ALA A C 1
ATOM 4205 O O . ALA A 1 299 ? 12.675 -0.615 20.381 1.00 32.29 299 ALA A O 1
ATOM 4212 N N . PHE A 1 300 ? 12.855 1.600 20.723 1.00 27.54 300 PHE A N 1
ATOM 4213 C CA . PHE A 1 300 ? 13.932 1.722 19.727 1.00 26.31 300 PHE A CA 1
ATOM 4214 C C . PHE A 1 300 ? 15.318 1.336 20.240 1.00 26.41 300 PHE A C 1
ATOM 4215 O O . PHE A 1 300 ? 16.102 0.719 19.515 1.00 25.99 300 PHE A O 1
ATOM 4232 N N . VAL A 1 301 ? 15.613 1.658 21.492 1.00 35.87 301 VAL A N 1
ATOM 4233 C CA . VAL A 1 301 ? 16.915 1.332 22.058 1.00 27.27 301 VAL A CA 1
ATOM 4234 C C . VAL A 1 301 ? 17.196 -0.183 22.063 1.00 42.40 301 VAL A C 1
ATOM 4235 O O . VAL A 1 301 ? 18.278 -0.623 21.655 1.00 36.99 301 VAL A O 1
ATOM 4239 N N . LYS A 1 302 ? 16.247 -0.999 22.506 1.00 42.92 302 LYS A N 1
ATOM 4240 C CA . LYS A 1 302 ? 16.592 -2.404 22.732 1.00 40.47 302 LYS A CA 1
ATOM 4241 C C . LYS A 1 302 ? 16.745 -3.065 21.350 1.00 37.90 302 LYS A C 1
ATOM 4242 O O . LYS A 1 302 ? 17.614 -3.925 21.157 1.00 31.54 302 LYS A O 1
ATOM 4261 N N . ALA A 1 303 ? 15.948 -2.605 20.381 1.00 33.14 303 ALA A N 1
ATOM 4262 C CA . ALA A 1 303 ? 16.017 -3.101 18.995 1.00 31.06 303 ALA A CA 1
ATOM 4263 C C . ALA A 1 303 ? 17.292 -2.759 18.231 1.00 28.74 303 ALA A C 1
ATOM 4264 O O . ALA A 1 303 ? 17.671 -3.510 17.340 1.00 26.61 303 ALA A O 1
ATOM 4271 N N . MET A 1 304 ? 17.921 -1.628 18.546 1.00 26.55 304 MET A N 1
ATOM 4272 C CA . MET A 1 304 ? 19.064 -1.144 17.772 1.00 28.38 304 MET A CA 1
ATOM 4273 C C . MET A 1 304 ? 20.428 -1.482 18.400 1.00 30.15 304 MET A C 1
ATOM 4274 O O . MET A 1 304 ? 21.423 -1.564 17.685 1.00 27.74 304 MET A O 1
ATOM 4288 N N . GLN A 1 305 ? 20.471 -1.677 19.728 1.00 35.05 305 GLN A N 1
ATOM 4289 C CA . GLN A 1 305 ? 21.728 -1.939 20.463 1.00 37.05 305 GLN A CA 1
ATOM 4290 C C . GLN A 1 305 ? 22.640 -3.029 19.910 1.00 26.61 305 GLN A C 1
ATOM 4291 O O . GLN A 1 305 ? 23.868 -2.874 19.908 1.00 42.98 305 GLN A O 1
ATOM 4305 N N . PRO A 1 306 ? 22.055 -4.160 19.480 1.00 40.27 306 PRO A N 1
ATOM 4306 C CA . PRO A 1 306 ? 22.863 -5.286 18.998 1.00 38.67 306 PRO A CA 1
ATOM 4307 C C . PRO A 1 306 ? 23.765 -4.898 17.846 1.00 34.02 306 PRO A C 1
ATOM 4308 O O . PRO A 1 306 ? 24.777 -5.575 17.605 1.00 33.66 306 PRO A O 1
ATOM 4319 N N . LEU A 1 307 ? 23.405 -3.825 17.139 1.00 26.31 307 LEU A N 1
ATOM 4320 C CA . LEU A 1 307 ? 24.187 -3.410 15.999 1.00 23.77 307 LEU A CA 1
ATOM 4321 C C . LEU A 1 307 ? 25.563 -2.973 16.465 1.00 23.52 307 LEU A C 1
ATOM 4322 O O . LEU A 1 307 ? 26.522 -3.000 15.695 1.00 25.42 307 LEU A O 1
ATOM 4338 N N . TRP A 1 308 ? 25.681 -2.560 17.728 1.00 24.53 308 TRP A N 1
ATOM 4339 C CA . TRP A 1 308 ? 26.991 -2.133 18.210 1.00 26.51 308 TRP A CA 1
ATOM 4340 C C . TRP A 1 308 ? 27.947 -3.331 18.124 1.00 24.42 308 TRP A C 1
ATOM 4341 O O . TRP A 1 308 ? 29.080 -3.222 17.632 1.00 30.09 308 TRP A O 1
ATOM 4362 N N . THR A 1 309 ? 27.492 -4.475 18.608 1.00 30.04 309 THR A N 1
ATOM 4363 C CA . THR A 1 309 ? 28.347 -5.650 18.626 1.00 33.57 309 THR A CA 1
ATOM 4364 C C . THR A 1 309 ? 28.675 -6.111 17.208 1.00 35.43 309 THR A C 1
ATOM 4365 O O . THR A 1 309 ? 29.796 -6.555 16.942 1.00 30.93 309 THR A O 1
ATOM 4376 N N . LYS A 1 310 ? 27.713 -5.977 16.296 1.00 29.10 310 LYS A N 1
ATOM 4377 C CA . LYS A 1 310 ? 27.917 -6.382 14.911 1.00 26.49 310 LYS A CA 1
ATOM 4378 C C . LYS A 1 310 ? 29.018 -5.563 14.241 1.00 23.02 310 LYS A C 1
ATOM 4379 O O . LYS A 1 310 ? 29.813 -6.097 13.475 1.00 26.92 310 LYS A O 1
ATOM 4398 N N . TYR A 1 311 ? 29.073 -4.265 14.547 1.00 22.48 311 TYR A N 1
ATOM 4399 C CA . TYR A 1 311 ? 30.006 -3.369 13.875 1.00 24.01 311 TYR A CA 1
ATOM 4400 C C . TYR A 1 311 ? 31.291 -3.044 14.657 1.00 21.66 311 TYR A C 1
ATOM 4401 O O . TYR A 1 311 ? 32.157 -2.336 14.152 1.00 29.00 311 TYR A O 1
ATOM 4419 N N . GLU A 1 312 ? 31.424 -3.554 15.875 1.00 28.91 312 GLU A N 1
ATOM 4420 C CA . GLU A 1 312 ? 32.708 -3.479 16.583 1.00 33.14 312 GLU A CA 1
ATOM 4421 C C . GLU A 1 312 ? 33.717 -4.478 15.986 1.00 29.55 312 GLU A C 1
ATOM 4422 O O . GLU A 1 312 ? 33.848 -5.594 16.483 1.00 35.59 312 GLU A O 1
ATOM 4434 N N . LYS A 1 313 ? 34.432 -4.080 14.929 1.00 38.67 313 LYS A N 1
ATOM 4435 C CA . LYS A 1 313 ? 35.258 -5.031 14.165 1.00 43.25 313 LYS A CA 1
ATOM 4436 C C . LYS A 1 313 ? 36.688 -5.214 14.679 1.00 41.03 313 LYS A C 1
ATOM 4437 O O . LYS A 1 313 ? 37.459 -5.981 14.100 1.00 38.03 313 LYS A O 1
ATOM 4456 N N . THR A 1 314 ? 37.055 -4.512 15.743 1.00 32.41 314 THR A N 1
ATOM 4457 C CA . THR A 1 314 ? 38.403 -4.623 16.269 1.00 30.03 314 THR A CA 1
ATOM 4458 C C . THR A 1 314 ? 38.427 -4.238 17.743 1.00 23.07 314 THR A C 1
ATOM 4459 O O . THR A 1 314 ? 37.524 -3.578 18.249 1.00 26.10 314 THR A O 1
ATOM 4470 N N . PRO A 1 315 ? 39.451 -4.704 18.464 1.00 26.67 315 PRO A N 1
ATOM 4471 C CA . PRO A 1 31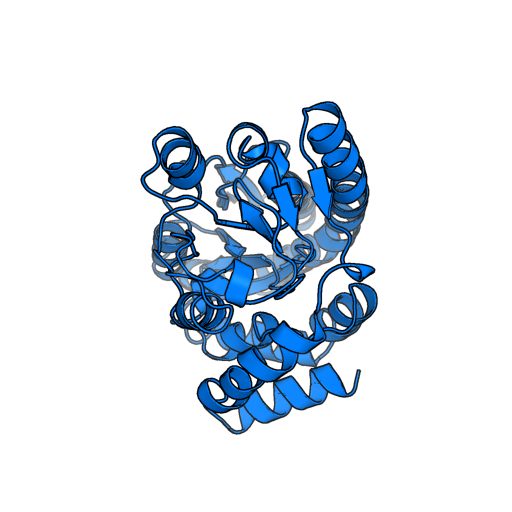5 ? 39.672 -4.236 19.830 1.00 20.48 315 PRO A CA 1
ATOM 4472 C C . PRO A 1 315 ? 39.835 -2.719 19.873 1.00 17.39 315 PRO A C 1
ATOM 4473 O O . PRO A 1 315 ? 39.407 -2.086 20.817 1.00 23.60 315 PRO A O 1
ATOM 4484 N N . GLN A 1 316 ? 40.401 -2.141 18.826 1.00 20.67 316 GLN A N 1
ATOM 4485 C CA . GLN A 1 316 ? 40.574 -0.697 18.796 1.00 21.12 316 GLN A CA 1
ATOM 4486 C C . GLN A 1 316 ? 39.230 0.021 18.773 1.00 23.05 316 GLN A C 1
ATOM 4487 O O . GLN A 1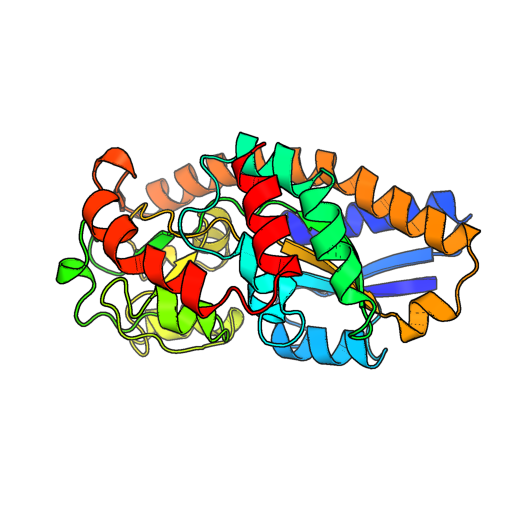 316 ? 39.061 1.044 19.424 1.00 22.78 316 GLN A O 1
ATOM 4501 N N . MET A 1 317 ? 38.273 -0.510 18.018 1.00 20.06 317 MET A N 1
ATOM 4502 C CA . MET A 1 317 ? 36.949 0.092 17.972 1.00 21.86 317 MET A CA 1
ATOM 4503 C C . MET A 1 317 ? 36.245 -0.039 19.327 1.00 17.08 317 MET A C 1
ATOM 4504 O O . MET A 1 317 ? 35.573 0.883 19.782 1.00 21.70 317 MET A O 1
ATOM 4518 N N . LYS A 1 318 ? 36.398 -1.201 19.957 1.00 16.61 318 LYS A N 1
ATOM 4519 C CA . LYS A 1 318 ? 35.801 -1.451 21.251 1.00 15.74 318 LYS A CA 1
ATOM 4520 C C . LYS A 1 318 ? 36.317 -0.426 22.254 1.00 14.99 318 LYS A C 1
ATOM 4521 O O . LYS A 1 318 ? 35.568 0.062 23.094 1.00 16.45 318 LYS A O 1
ATOM 4540 N N . GLN A 1 319 ? 37.592 -0.084 22.140 1.00 18.65 319 GLN A N 1
ATOM 4541 C CA . GLN A 1 319 ? 38.238 0.827 23.089 1.00 18.43 319 GLN A CA 1
ATOM 4542 C C . GLN A 1 319 ? 37.752 2.253 22.874 1.00 17.96 319 GLN A C 1
ATOM 4543 O O . GLN A 1 319 ? 37.545 3.009 23.820 1.00 16.34 319 GLN A O 1
ATOM 4547 N N . ILE A 1 320 ? 37.572 2.624 21.619 1.00 15.43 320 ILE A N 1
ATOM 4548 C CA . ILE A 1 320 ? 37.057 3.941 21.327 1.00 14.46 320 ILE A CA 1
ATOM 4549 C C . ILE A 1 320 ? 35.630 4.100 21.875 1.00 17.23 320 ILE A C 1
ATOM 4550 O O . ILE A 1 320 ? 35.308 5.117 22.512 1.00 15.53 320 ILE A O 1
ATOM 4566 N N . VAL A 1 321 ? 34.778 3.103 21.629 1.00 15.25 321 VAL A N 1
ATOM 4567 C CA . VAL A 1 321 ? 33.423 3.139 22.158 1.00 17.12 321 VAL A CA 1
ATOM 4568 C C . VAL A 1 321 ? 33.474 3.319 23.677 1.00 13.61 321 VAL A C 1
ATOM 4569 O O . VAL A 1 321 ? 32.762 4.130 24.270 1.00 14.15 321 VAL A O 1
ATOM 4582 N N . ASP A 1 322 ? 34.345 2.558 24.324 1.00 13.55 322 ASP A N 1
ATOM 4583 C CA . ASP A 1 322 ? 34.490 2.655 25.777 1.00 13.23 322 ASP A CA 1
ATOM 4584 C C . ASP A 1 322 ? 34.928 4.054 26.255 1.00 13.00 322 ASP A C 1
ATOM 4585 O O . ASP A 1 322 ? 34.467 4.557 27.276 1.00 12.84 322 ASP A O 1
ATOM 4594 N N . GLU A 1 323 ? 35.855 4.662 25.527 1.00 14.25 323 GLU A N 1
ATOM 4595 C CA . GLU A 1 323 ? 36.356 5.975 25.904 1.00 15.25 323 GLU A CA 1
ATOM 4596 C C . GLU A 1 323 ?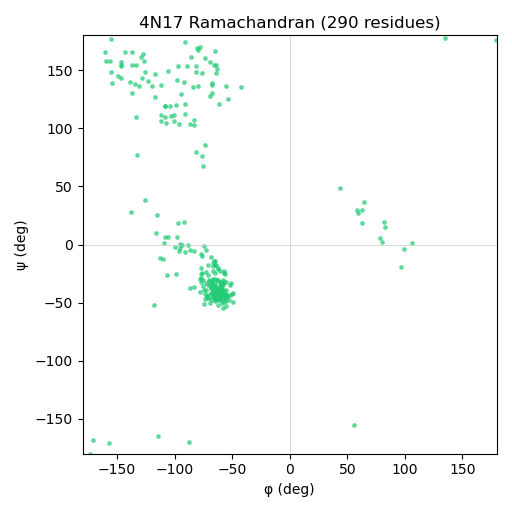 35.244 7.014 25.742 1.00 15.95 323 GLU A C 1
ATOM 4597 O O . GLU A 1 323 ? 35.109 7.928 26.541 1.00 14.76 323 GLU A O 1
ATOM 4609 N N . ILE A 1 324 ? 34.430 6.864 24.710 1.00 15.55 324 ILE A N 1
ATOM 4610 C CA . ILE A 1 324 ? 33.278 7.734 24.522 1.00 13.60 324 ILE A CA 1
ATOM 4611 C C . ILE A 1 324 ? 32.300 7.577 25.684 1.00 14.80 324 ILE A C 1
ATOM 4612 O O . ILE A 1 324 ? 31.922 8.553 26.316 1.00 17.10 324 ILE A O 1
ATOM 4628 N N . GLU A 1 325 ? 31.915 6.346 25.996 1.00 13.06 325 GLU A N 1
ATOM 4629 C CA . GLU A 1 325 ? 30.954 6.118 27.076 1.00 13.18 325 GLU A CA 1
ATOM 4630 C C . GLU A 1 325 ? 31.431 6.608 28.443 1.00 14.05 325 GLU A C 1
ATOM 4631 O O . GLU A 1 325 ? 30.641 7.032 29.275 1.00 18.53 325 GLU A O 1
ATOM 4643 N N . ALA A 1 326 ? 32.722 6.492 28.685 1.00 12.84 326 ALA A N 1
ATOM 4644 C CA . ALA A 1 326 ? 33.295 6.914 29.959 1.00 14.40 326 ALA A CA 1
ATOM 4645 C C . ALA A 1 326 ? 33.444 8.431 30.091 1.00 16.77 326 ALA A C 1
ATOM 4646 O O . ALA A 1 326 ? 33.780 8.916 31.171 1.00 17.85 326 ALA A O 1
ATOM 4653 N N . THR A 1 327 ? 33.237 9.177 29.013 1.00 14.73 327 THR A N 1
ATOM 4654 C CA . THR A 1 327 ? 33.329 10.619 29.098 1.00 18.52 327 THR A CA 1
ATOM 4655 C C . THR A 1 327 ? 32.135 11.139 29.870 1.00 21.87 327 THR A C 1
ATOM 4656 O O . THR A 1 327 ? 31.013 11.088 29.381 1.00 22.04 327 THR A O 1
#

Secondary structure (DSSP, 8-state):
-EEEEE-SS-TTSHHHHHHHHHHHHHHHHTTTS-EEEEE-TTTT--HHHHHHHHHHTSSSEEEEEGGGGTTT-GGGGGGGSTT-SSSHHHHHHHHTSHHHHHHHHTTGGGTEEEEEEE----EEEEESS--SSHHHHTT-EEEE-S-HHHHHHHHHTT-EEEE--GGGHHHHHHTTS-SEEEE-HHHHHHTTHHHHS-EEEEEEEE---EEEEEEHHHHTTS-HHHHHHHHHHHHHHHHHHHHHHHHHHHHHHHHHHHTT-EEE-GGGS-HHHHHHHHTHHHHHH--SHHHHHHHHHHHT-

Solvent-accessible surface area: 11957 Å² total; per-residue (Å²): 120,82,2,89,0,3,5,19,9,14,87,83,3,3,0,1,62,0,1,71,55,0,2,95,40,0,32,140,79,27,77,58,104,2,36,18,109,16,56,7,103,26,75,43,20,29,26,107,65,5,1,73,40,0,84,118,19,53,4,5,0,0,4,2,8,1,2,20,0,6,113,39,0,51,28,2,7,0,2,0,1,0,35,8,14,146,74,50,83,2,2,64,110,2,3,85,18,92,2,0,85,89,1,21,88,23,1,38,89,70,23,0,13,5,15,9,2,0,6,3,5,21,6,1,0,2,0,111,86,60,0,102,44,33,80,42,0,162,58,11,92,0,7,0,13,47,1,64,0,0,42,20,0,0,160,34,0,28,7,80,24,44,73,16,51,28,71,96,0,67,83,3,2,136,100,30,109,0,36,0,0,0,7,4,12,0,4,0,42,54,27,102,1,20,92,29,0,43,25,5,0,28,0,59,0,2,21,0,0,6,2,0,0,0,0,63,138,31,15,86,107,22,45,107,155,31,37,59,12,0,106,110,0,0,58,51,0,14,84,68,0,38,64,54,4,67,63,56,47,69,58,0,83,128,35,0,69,187,43,50,3,100,37,18,59,22,103,101,8,56,105,60,22,0,32,157,38,0,71,76,20,26,107,111,10,58,121,51,86,110,0,104,52,5,3,77,57,0,88,91,59

Sequence (301 aa):
RVFRSADVHGDSSFPTNMAVKFMGDELSKLTGGKDSIKVFGNSALGSEKDTVDQVRIGAIDMARVNGASFNEIVPESLIPSFPFLFRDVDHFRKAMYGPAGQKILDAFAAKGMIALTFYESGARSIYAKRPVRTPADMKGLKVRVQPSDLMVDEIRRAMGGTPTTPMPFAEVYTGLKTGLVDAAENNLPSYEETKHFEVAPDYSETQHAMTPEVLVFSKKIWDTLSPQEQAAIRKAAADSVPYYQKLWTAREASAQQAVTKGGANILPAAQVDRAAFVKAMQPLWTKYEKTPQMKQIVDEIEAT

InterPro domains:
  IPR004682 TRAP transporter solute receptor, DctP family [PIRSF006470] (12-318)
  IPR004682 TRAP transporter solute receptor, DctP family [TIGR00787] (37-281)
  IPR018389 TRAP transporter solute receptor DctP [PF03480] (33-313)
  IPR018389 TRAP transporter solute receptor DctP [PTHR33376] (10-327)
  IPR038404 TRAP transporter solute receptor DctP superfamily [G3DSA:3.40.190.170] (27-328)